Protein AF-A0A2D5ERQ7-F1 (afdb_monomer)

Secondary structure (DSSP, 8-state):
-PPPPPPHHHHHHHHHHHS--HHHHHHHH--TT----STHHHHHHHHHHHSS--HHHHHHHHHHHT--SHHHHHHHHHHHHHHHHH-TTS-EEEE-TT--EE---TTS--TT-PPPPPSEEEEEEEEETTEEEEEEEEEEEEEEEE-STTS--EEEEEEEEEEEEEEE-S---HHHHHHHHHHHHHHHHTT-EEEEEEHHHHHH-HHHHHHHHHHHHHHHHHHHHHHHHHHHHH-

Structure (mmCIF, N/CA/C/O backbone):
data_AF-A0A2D5ERQ7-F1
#
_entry.id   AF-A0A2D5ERQ7-F1
#
loop_
_atom_site.group_PDB
_atom_site.id
_atom_site.type_symbol
_atom_site.label_atom_id
_atom_site.label_alt_id
_atom_site.label_comp_id
_atom_site.label_asym_id
_atom_site.label_entity_id
_atom_site.label_seq_id
_atom_site.pdbx_PDB_ins_code
_atom_site.Cartn_x
_atom_site.Cartn_y
_atom_site.Cartn_z
_atom_site.occupancy
_atom_site.B_iso_or_equiv
_atom_site.auth_seq_id
_atom_site.auth_comp_id
_atom_site.auth_asym_id
_atom_site.auth_atom_id
_atom_site.pdbx_PDB_model_num
ATOM 1 N N . MET A 1 1 ? 27.829 7.210 34.442 1.00 39.78 1 MET A N 1
ATOM 2 C CA . MET A 1 1 ? 26.758 7.441 33.445 1.00 39.78 1 MET A CA 1
ATOM 3 C C . MET A 1 1 ? 26.592 6.175 32.616 1.00 39.78 1 MET A C 1
ATOM 5 O O . MET A 1 1 ? 27.511 5.828 31.887 1.00 39.78 1 MET A O 1
ATOM 9 N N . LYS A 1 2 ? 25.485 5.433 32.768 1.00 40.03 2 LYS A N 1
ATOM 10 C CA . LYS A 1 2 ? 25.181 4.304 31.871 1.00 40.03 2 LYS A CA 1
ATOM 11 C C . LYS A 1 2 ? 24.806 4.903 30.509 1.00 40.03 2 LYS A C 1
ATOM 13 O O . LYS A 1 2 ? 23.874 5.702 30.454 1.00 40.03 2 LYS A O 1
ATOM 18 N N . ARG A 1 3 ? 25.577 4.607 29.452 1.00 45.50 3 ARG A N 1
ATOM 19 C CA . ARG A 1 3 ? 25.256 5.035 28.078 1.00 45.50 3 ARG A CA 1
ATOM 20 C C . ARG A 1 3 ? 23.834 4.567 27.762 1.00 45.50 3 ARG A C 1
ATOM 22 O O . ARG A 1 3 ? 23.520 3.405 28.021 1.00 45.50 3 ARG A O 1
ATOM 29 N N . ARG A 1 4 ? 22.981 5.465 27.252 1.00 40.81 4 ARG A N 1
ATOM 30 C CA . ARG A 1 4 ? 21.672 5.060 26.722 1.00 40.81 4 ARG A CA 1
ATOM 31 C C . ARG A 1 4 ? 21.924 3.978 25.665 1.00 40.81 4 ARG A C 1
ATOM 33 O O . ARG A 1 4 ? 22.850 4.156 24.870 1.00 40.81 4 ARG A O 1
ATOM 40 N N . PRO A 1 5 ? 21.188 2.855 25.683 1.00 43.97 5 PRO A N 1
ATOM 41 C CA . PRO A 1 5 ? 21.297 1.875 24.619 1.00 43.97 5 PRO A CA 1
ATOM 42 C C . PRO A 1 5 ? 21.006 2.596 23.304 1.00 43.97 5 PRO A C 1
ATOM 44 O O . PRO A 1 5 ? 19.970 3.239 23.164 1.00 43.97 5 PRO A O 1
ATOM 47 N N . GLN A 1 6 ? 21.980 2.549 22.397 1.00 45.22 6 GLN A N 1
ATOM 48 C CA . GLN A 1 6 ? 21.870 3.116 21.060 1.00 45.22 6 GLN A CA 1
ATOM 49 C C . GLN A 1 6 ? 20.598 2.573 20.413 1.00 45.22 6 GLN A C 1
ATOM 51 O O . GLN A 1 6 ? 20.376 1.354 20.477 1.00 45.22 6 GLN A O 1
ATOM 56 N N . SER A 1 7 ? 19.757 3.471 19.890 1.00 42.12 7 SER A N 1
ATOM 57 C CA . SER A 1 7 ? 18.482 3.070 19.309 1.00 42.12 7 SER A CA 1
ATOM 58 C C . SER A 1 7 ? 18.747 2.137 18.131 1.00 42.12 7 SER A C 1
ATOM 60 O O . SER A 1 7 ? 19.822 2.154 17.527 1.00 42.12 7 SER A O 1
ATOM 62 N N . TRP A 1 8 ? 17.787 1.274 17.820 1.00 37.16 8 TRP A N 1
ATOM 63 C CA . TRP A 1 8 ? 17.918 0.367 16.684 1.00 37.16 8 TRP A CA 1
ATOM 64 C C . TRP A 1 8 ? 18.160 1.139 15.370 1.00 37.16 8 TRP A C 1
ATOM 66 O O . TRP A 1 8 ? 19.000 0.727 14.577 1.00 37.16 8 TRP A O 1
ATOM 76 N N . ILE A 1 9 ? 17.544 2.320 15.222 1.00 39.59 9 ILE A N 1
ATOM 77 C CA . ILE A 1 9 ? 17.755 3.251 14.102 1.00 39.59 9 ILE A CA 1
ATOM 78 C C . ILE A 1 9 ? 19.231 3.649 13.993 1.00 39.59 9 ILE A C 1
ATOM 80 O O . ILE A 1 9 ? 19.828 3.535 12.928 1.00 39.59 9 ILE A O 1
ATOM 84 N N . ASP A 1 10 ? 19.847 4.037 15.109 1.00 43.66 10 ASP A N 1
ATOM 85 C CA . ASP A 1 10 ? 21.251 4.456 15.134 1.00 43.66 10 ASP A CA 1
ATOM 86 C C . ASP A 1 10 ? 22.210 3.298 14.810 1.00 43.66 10 ASP A C 1
ATOM 88 O O . ASP A 1 10 ? 23.306 3.528 14.309 1.00 43.66 10 ASP A O 1
ATOM 92 N N . ARG A 1 11 ? 21.826 2.048 15.109 1.00 40.88 11 ARG A N 1
ATOM 93 C CA . ARG A 1 11 ? 22.617 0.853 14.758 1.00 40.88 11 ARG A CA 1
ATOM 94 C C . ARG A 1 11 ? 22.451 0.474 13.291 1.00 40.88 11 ARG A C 1
ATOM 96 O O . ARG A 1 11 ? 23.425 0.076 12.664 1.00 40.88 11 ARG A O 1
ATOM 103 N N . PHE A 1 12 ? 21.239 0.608 12.762 1.00 40.31 12 PHE A N 1
ATOM 104 C CA . PHE A 1 12 ? 20.911 0.358 11.362 1.00 40.31 12 PHE A CA 1
ATOM 105 C C . PHE A 1 12 ? 21.624 1.354 10.440 1.00 40.31 12 PHE A C 1
ATOM 107 O O . PHE A 1 12 ? 22.351 0.936 9.543 1.00 40.31 12 PHE A O 1
ATOM 114 N N . LEU A 1 13 ? 21.516 2.657 10.725 1.00 45.88 13 LEU A N 1
ATOM 115 C CA . LEU A 1 13 ? 22.223 3.704 9.979 1.00 45.88 13 LEU A CA 1
ATOM 116 C C . LEU A 1 13 ? 23.745 3.517 10.056 1.00 45.88 13 LEU A C 1
ATOM 118 O O . LEU A 1 13 ? 24.415 3.532 9.028 1.00 45.88 13 LEU A O 1
ATOM 122 N N . ALA A 1 14 ? 24.281 3.219 11.245 1.00 48.62 14 ALA A N 1
ATOM 123 C CA . ALA A 1 14 ? 25.708 2.941 11.406 1.00 48.62 14 ALA A CA 1
ATOM 124 C C . ALA A 1 14 ? 26.171 1.685 10.642 1.00 48.62 14 ALA A C 1
ATOM 126 O O . ALA A 1 14 ? 27.291 1.657 10.140 1.00 48.62 14 ALA A O 1
ATOM 127 N N . SER A 1 15 ? 25.332 0.650 10.527 1.00 41.22 15 SER A N 1
ATOM 128 C CA . SER A 1 15 ? 25.653 -0.564 9.764 1.00 41.22 15 SER A CA 1
ATOM 129 C C . SER A 1 15 ? 25.648 -0.317 8.252 1.00 41.22 15 SER A C 1
ATOM 131 O O . SER A 1 15 ? 26.507 -0.852 7.553 1.00 41.22 15 SER A O 1
ATOM 133 N N . LEU A 1 16 ? 24.720 0.508 7.754 1.00 44.72 16 LEU A N 1
ATOM 134 C CA . LEU A 1 16 ? 24.652 0.919 6.344 1.00 44.72 16 LEU A CA 1
ATOM 135 C C . LEU A 1 16 ? 25.798 1.846 5.926 1.00 44.72 16 LEU A C 1
ATOM 137 O O . LEU A 1 16 ? 26.156 1.905 4.749 1.00 44.72 16 LEU A O 1
ATOM 141 N N . GLU A 1 17 ? 26.355 2.602 6.869 1.00 50.91 17 GLU A N 1
ATOM 142 C CA . GLU A 1 17 ? 27.549 3.419 6.647 1.00 50.91 17 GLU A CA 1
ATOM 143 C C . GLU A 1 17 ? 28.838 2.594 6.755 1.00 50.91 17 GLU A C 1
ATOM 145 O O . GLU A 1 17 ? 29.780 2.827 6.002 1.00 50.91 17 GLU A O 1
ATOM 150 N N . ALA A 1 18 ? 28.890 1.616 7.666 1.00 44.12 18 ALA A N 1
ATOM 151 C CA . ALA A 1 18 ? 30.091 0.820 7.913 1.00 44.12 18 ALA A CA 1
ATOM 152 C C . ALA A 1 18 ? 30.362 -0.245 6.836 1.00 44.12 18 ALA A C 1
ATOM 154 O O . ALA A 1 18 ? 31.527 -0.542 6.559 1.00 44.12 18 ALA A O 1
ATOM 155 N N . HIS A 1 19 ? 29.314 -0.829 6.244 1.00 47.25 19 HIS A N 1
ATOM 156 C CA . HIS A 1 19 ? 29.428 -1.924 5.274 1.00 47.25 19 HIS A CA 1
ATOM 157 C C . HIS A 1 19 ? 28.433 -1.770 4.116 1.00 47.25 19 HIS A C 1
ATOM 159 O O . HIS A 1 19 ? 27.525 -2.592 3.977 1.00 47.25 19 HIS A O 1
ATOM 165 N N . PRO A 1 20 ? 28.566 -0.723 3.285 1.00 48.56 20 PRO A N 1
ATOM 166 C CA . PRO A 1 20 ? 27.699 -0.579 2.133 1.00 48.56 20 PRO A CA 1
ATOM 167 C C . PRO A 1 20 ? 28.029 -1.674 1.112 1.00 48.56 20 PRO A C 1
ATOM 169 O O . PRO A 1 20 ? 29.198 -1.949 0.824 1.00 48.56 20 PRO A O 1
ATOM 172 N N . THR A 1 21 ? 27.005 -2.350 0.599 1.00 43.94 21 THR A N 1
ATOM 173 C CA . THR A 1 21 ? 27.200 -3.342 -0.458 1.00 43.94 21 THR A CA 1
ATOM 174 C C . THR A 1 21 ? 27.564 -2.640 -1.768 1.00 43.94 21 THR A C 1
ATOM 176 O O . THR A 1 21 ? 27.224 -1.469 -1.950 1.00 43.94 21 THR A O 1
ATOM 179 N N . PRO A 1 22 ? 28.251 -3.315 -2.707 1.00 45.78 22 PRO A N 1
ATOM 180 C CA . PRO A 1 22 ? 28.569 -2.725 -4.008 1.00 45.78 22 PRO A CA 1
ATOM 181 C C . PRO A 1 22 ? 27.331 -2.180 -4.741 1.00 45.78 22 PRO A C 1
ATOM 183 O O . PRO A 1 22 ? 27.405 -1.106 -5.329 1.00 45.78 22 PRO A O 1
ATOM 186 N N . ALA A 1 23 ? 26.183 -2.858 -4.625 1.00 44.88 23 ALA A N 1
ATOM 187 C CA . ALA A 1 23 ? 24.906 -2.405 -5.176 1.00 44.88 23 ALA A CA 1
ATOM 188 C C . ALA A 1 23 ? 24.382 -1.126 -4.492 1.00 44.88 23 ALA A C 1
ATOM 190 O O . ALA A 1 23 ? 23.906 -0.216 -5.170 1.00 44.88 23 ALA A O 1
ATOM 191 N N . LEU A 1 24 ? 24.513 -1.016 -3.162 1.00 44.16 24 LEU A N 1
ATOM 192 C CA . LEU A 1 24 ? 24.140 0.182 -2.400 1.00 44.16 24 LEU A CA 1
ATOM 193 C C . LEU A 1 24 ? 25.058 1.378 -2.702 1.00 44.16 24 LEU A C 1
ATOM 195 O O . LEU A 1 24 ? 24.582 2.510 -2.771 1.00 44.16 24 LEU A O 1
ATOM 199 N N . GLU A 1 25 ? 26.360 1.145 -2.889 1.00 43.91 25 GLU A N 1
ATOM 200 C CA . GLU A 1 25 ? 27.292 2.187 -3.330 1.00 43.91 25 GLU A CA 1
ATOM 201 C C . GLU A 1 25 ? 26.942 2.662 -4.742 1.00 43.91 25 GLU A C 1
ATOM 203 O O . GLU A 1 25 ? 26.743 3.854 -4.943 1.00 43.91 25 GLU A O 1
ATOM 208 N N . GLU A 1 26 ? 26.777 1.765 -5.714 1.00 39.84 26 GLU A N 1
ATOM 209 C CA . GLU A 1 26 ? 26.411 2.151 -7.084 1.00 39.84 26 GLU A CA 1
ATOM 210 C C . GLU A 1 26 ? 25.063 2.894 -7.155 1.00 39.84 26 GLU A C 1
ATOM 212 O O . GLU A 1 26 ? 24.958 3.887 -7.877 1.00 39.84 26 GLU A O 1
ATOM 217 N N . TRP A 1 27 ? 24.069 2.498 -6.347 1.00 40.84 27 TRP A N 1
ATOM 218 C CA . TRP A 1 27 ? 22.793 3.213 -6.205 1.00 40.84 27 TRP A CA 1
ATOM 219 C C . TRP A 1 27 ? 22.968 4.646 -5.673 1.00 40.84 27 TRP A C 1
ATOM 221 O O . TRP A 1 27 ? 22.398 5.582 -6.230 1.00 40.84 27 TRP A O 1
ATOM 231 N N . ARG A 1 28 ? 23.819 4.857 -4.656 1.00 45.03 28 ARG A N 1
ATOM 232 C CA . ARG A 1 28 ? 24.134 6.200 -4.118 1.00 45.03 28 ARG A CA 1
ATOM 233 C C . ARG A 1 28 ? 24.780 7.129 -5.151 1.00 45.03 28 ARG A C 1
ATOM 235 O O . ARG A 1 28 ? 24.717 8.349 -4.990 1.00 45.03 28 ARG A O 1
ATOM 242 N N . TRP A 1 29 ? 25.422 6.572 -6.179 1.00 40.06 29 TRP A N 1
ATOM 243 C CA . TRP A 1 29 ? 26.169 7.322 -7.192 1.00 40.06 29 TRP A CA 1
ATOM 244 C C . TRP A 1 29 ? 25.428 7.505 -8.524 1.00 40.06 29 TRP A C 1
ATOM 246 O O . TRP A 1 29 ? 25.941 8.240 -9.374 1.00 40.06 29 TRP A O 1
ATOM 256 N N . ALA A 1 30 ? 24.237 6.920 -8.703 1.00 40.59 30 ALA A N 1
ATOM 257 C CA . ALA A 1 30 ? 23.396 7.164 -9.875 1.00 40.59 30 ALA A CA 1
ATOM 258 C C . ALA A 1 30 ? 23.009 8.656 -9.942 1.00 40.59 30 ALA A C 1
ATOM 260 O O . ALA A 1 30 ? 22.352 9.199 -9.051 1.00 40.59 30 ALA A O 1
ATOM 261 N N . ARG A 1 31 ? 23.481 9.369 -10.973 1.00 38.81 31 ARG A N 1
ATOM 262 C CA . ARG A 1 31 ? 23.237 10.812 -11.141 1.00 38.81 31 ARG A CA 1
ATOM 263 C C . ARG A 1 31 ? 21.983 11.058 -11.978 1.00 38.81 31 ARG A C 1
ATOM 265 O O . ARG A 1 31 ? 21.616 10.251 -12.824 1.00 38.81 31 ARG A O 1
ATOM 272 N N . ARG A 1 32 ? 21.367 12.236 -11.791 1.00 36.84 32 ARG A N 1
ATOM 273 C CA . ARG A 1 32 ? 20.250 12.733 -12.620 1.00 36.84 32 ARG A CA 1
ATOM 274 C C . ARG A 1 32 ? 20.524 12.518 -14.112 1.00 36.84 32 ARG A C 1
ATOM 276 O O . ARG A 1 32 ? 21.465 13.106 -14.642 1.00 36.84 32 ARG A O 1
ATOM 283 N N . GLY A 1 33 ? 19.635 11.777 -14.771 1.00 44.59 33 GLY A N 1
ATOM 284 C CA . GLY A 1 33 ? 19.627 11.593 -16.224 1.00 44.59 33 GLY A CA 1
ATOM 285 C C . GLY A 1 33 ? 20.351 10.346 -16.733 1.00 44.59 33 GLY A C 1
ATOM 286 O O . GLY A 1 33 ? 20.417 10.167 -17.945 1.00 44.59 33 GLY A O 1
ATOM 287 N N . GLU A 1 34 ? 20.873 9.494 -15.850 1.00 40.72 34 GLU A N 1
ATOM 288 C CA . GLU A 1 34 ? 21.334 8.155 -16.221 1.00 40.72 34 GLU A CA 1
ATOM 289 C C . GLU A 1 34 ? 20.286 7.134 -15.770 1.00 40.72 34 GLU A C 1
ATOM 291 O O . GLU A 1 34 ? 20.133 6.886 -14.575 1.00 40.72 34 GLU A O 1
ATOM 296 N N . ASP A 1 35 ? 19.546 6.563 -16.726 1.00 38.00 35 ASP A N 1
ATOM 297 C CA . ASP A 1 35 ? 18.719 5.385 -16.463 1.00 38.00 35 ASP A CA 1
ATOM 298 C C . ASP A 1 35 ? 19.647 4.253 -15.997 1.00 38.00 35 ASP A C 1
ATOM 300 O O . ASP A 1 35 ? 20.563 3.874 -16.742 1.00 38.00 35 ASP A O 1
ATOM 304 N N . PRO A 1 36 ? 19.471 3.702 -14.782 1.00 40.81 36 PRO A N 1
ATOM 305 C CA . PRO A 1 36 ? 20.262 2.562 -14.358 1.00 40.81 36 PRO A CA 1
ATOM 306 C C . PRO A 1 36 ? 19.950 1.393 -15.295 1.00 40.81 36 PRO A C 1
ATOM 308 O O . PRO A 1 36 ? 18.816 0.939 -15.413 1.00 40.81 36 PRO A O 1
ATOM 311 N N . VAL A 1 37 ? 20.983 0.918 -15.988 1.00 40.06 37 VAL A N 1
ATOM 312 C CA . VAL A 1 37 ? 20.888 -0.090 -17.058 1.00 40.06 37 VAL A CA 1
ATOM 313 C C . VAL A 1 37 ? 20.519 -1.490 -16.521 1.00 40.06 37 VAL A C 1
ATOM 315 O O . VAL A 1 37 ? 20.350 -2.415 -17.308 1.00 40.06 37 VAL A O 1
ATOM 318 N N . ASP A 1 38 ? 20.393 -1.687 -15.202 1.00 45.25 38 ASP A N 1
ATOM 319 C CA . ASP A 1 38 ? 20.500 -3.017 -14.587 1.00 45.25 38 ASP A CA 1
ATOM 320 C C . ASP A 1 38 ? 19.578 -3.209 -13.347 1.00 45.25 38 ASP A C 1
ATOM 322 O O . ASP A 1 38 ? 19.326 -2.235 -12.632 1.00 45.25 38 ASP A O 1
ATOM 326 N N . PRO A 1 39 ? 19.147 -4.449 -13.000 1.00 45.25 39 PRO A N 1
ATOM 327 C CA . PRO A 1 39 ? 18.359 -4.825 -11.807 1.00 45.25 39 PRO A CA 1
ATOM 328 C C . PRO A 1 39 ? 18.997 -4.512 -10.437 1.00 45.25 39 PRO A C 1
ATOM 330 O O . PRO A 1 39 ? 18.558 -5.014 -9.408 1.00 45.25 39 PRO A O 1
ATOM 333 N N . ARG A 1 40 ? 20.043 -3.691 -10.381 1.00 41.72 40 ARG A N 1
ATOM 334 C CA . ARG A 1 40 ? 20.887 -3.445 -9.200 1.00 41.72 40 ARG A CA 1
ATOM 335 C C . ARG A 1 40 ? 20.205 -2.632 -8.104 1.00 41.72 40 ARG A C 1
ATOM 337 O O . ARG A 1 40 ? 20.527 -2.791 -6.933 1.00 41.72 40 ARG A O 1
ATOM 344 N N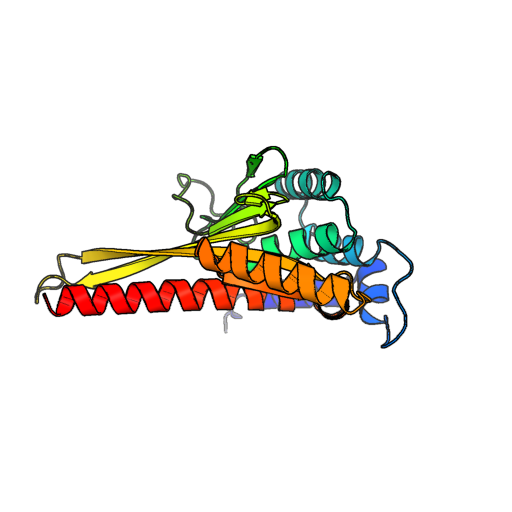 . ALA A 1 41 ? 19.226 -1.800 -8.451 1.00 42.69 41 ALA A N 1
ATOM 345 C CA . ALA A 1 41 ? 18.395 -1.122 -7.456 1.00 42.69 41 ALA A CA 1
ATOM 346 C C . ALA A 1 41 ? 17.458 -2.102 -6.719 1.00 42.69 41 ALA A C 1
ATOM 348 O O . ALA A 1 41 ? 17.132 -1.881 -5.553 1.00 42.69 41 ALA A O 1
ATOM 349 N N . VAL A 1 42 ? 17.101 -3.227 -7.355 1.00 39.66 42 VAL A N 1
ATOM 350 C CA . VAL A 1 42 ? 16.425 -4.355 -6.697 1.00 39.66 42 VAL A CA 1
ATOM 351 C C . VAL A 1 42 ? 17.379 -5.021 -5.703 1.00 39.66 42 VAL A C 1
ATOM 353 O O . VAL A 1 42 ? 16.970 -5.283 -4.580 1.00 39.66 42 VAL A O 1
ATOM 356 N N . GLU A 1 43 ? 18.654 -5.222 -6.060 1.00 43.34 43 GLU A N 1
ATOM 357 C CA . GLU A 1 43 ? 19.683 -5.771 -5.156 1.00 43.34 43 GLU A CA 1
ATOM 358 C C . GLU A 1 43 ? 20.030 -4.832 -3.984 1.00 43.34 43 GLU A C 1
ATOM 360 O O . GLU A 1 43 ? 20.231 -5.290 -2.866 1.00 43.34 43 GLU A O 1
ATOM 365 N N . ALA A 1 44 ? 20.029 -3.512 -4.181 1.00 44.81 44 ALA A N 1
ATOM 366 C CA . ALA A 1 44 ? 20.250 -2.549 -3.099 1.00 44.81 44 ALA A CA 1
ATOM 367 C C . ALA A 1 44 ? 19.051 -2.469 -2.128 1.00 44.81 44 ALA A C 1
ATOM 369 O O . ALA A 1 44 ? 19.235 -2.437 -0.909 1.00 44.81 44 ALA A O 1
ATOM 370 N N . ALA A 1 45 ? 17.817 -2.482 -2.651 1.00 43.59 45 ALA A N 1
ATOM 371 C CA . ALA A 1 45 ? 16.599 -2.600 -1.841 1.00 43.59 45 ALA A CA 1
ATOM 372 C C . ALA A 1 45 ? 16.529 -3.956 -1.114 1.00 43.59 45 ALA A C 1
ATOM 374 O O . ALA A 1 45 ? 16.063 -4.038 0.025 1.00 43.59 45 ALA A O 1
ATOM 375 N N . TRP A 1 46 ? 17.045 -5.005 -1.757 1.00 44.97 46 TRP A N 1
ATOM 376 C CA . TRP A 1 46 ? 17.221 -6.338 -1.199 1.00 44.97 46 TRP A CA 1
ATOM 377 C C . TRP A 1 46 ? 18.221 -6.339 -0.042 1.00 44.97 46 TRP A C 1
ATOM 379 O O . TRP A 1 46 ? 17.853 -6.745 1.052 1.00 44.97 46 TRP A O 1
ATOM 389 N N . ASP A 1 47 ? 19.421 -5.784 -0.210 1.00 48.12 47 ASP A N 1
ATOM 390 C CA . ASP A 1 47 ? 20.436 -5.691 0.849 1.00 48.12 47 ASP A CA 1
ATOM 391 C C . ASP A 1 47 ? 19.952 -4.884 2.067 1.00 48.12 47 ASP A C 1
ATOM 393 O O . ASP A 1 47 ? 20.247 -5.236 3.215 1.00 48.12 47 ASP A O 1
ATOM 397 N N . LEU A 1 48 ? 19.141 -3.845 1.834 1.00 46.28 48 LEU A N 1
ATOM 398 C CA . LEU A 1 48 ? 18.443 -3.090 2.880 1.00 46.28 48 LEU A CA 1
ATOM 399 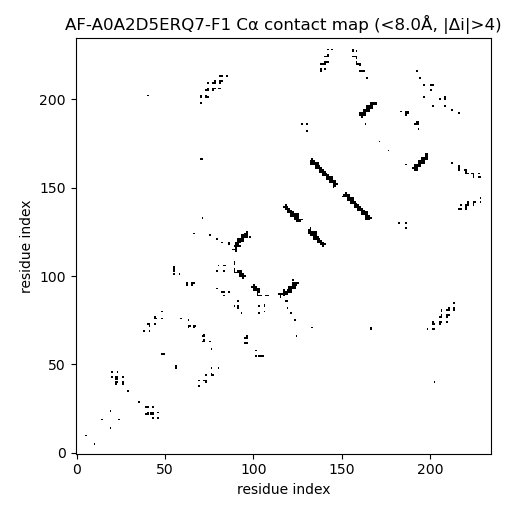C C . LEU A 1 48 ? 17.424 -3.947 3.656 1.00 46.28 48 LEU A C 1
ATOM 401 O O . LEU A 1 48 ? 17.222 -3.716 4.850 1.00 46.28 48 LEU A O 1
ATOM 405 N N . ALA A 1 49 ? 16.799 -4.927 2.999 1.00 44.81 49 ALA A N 1
ATOM 406 C CA . ALA A 1 49 ? 15.813 -5.839 3.578 1.00 44.8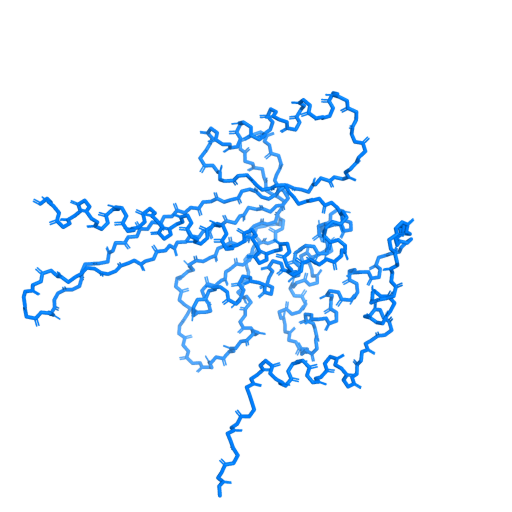1 49 ALA A CA 1
ATOM 407 C C . ALA A 1 49 ? 16.431 -7.119 4.184 1.00 44.81 49 ALA A C 1
ATOM 409 O O . ALA A 1 49 ? 15.867 -7.680 5.124 1.00 44.81 49 ALA A O 1
ATOM 410 N N . THR A 1 50 ? 17.573 -7.601 3.676 1.00 47.03 50 THR A N 1
ATOM 411 C CA . THR A 1 50 ? 18.079 -8.965 3.936 1.00 47.03 50 THR A CA 1
ATOM 412 C C . THR A 1 50 ? 19.337 -9.071 4.790 1.00 47.03 50 THR A C 1
ATOM 414 O O . THR A 1 50 ? 19.869 -10.170 4.947 1.00 47.03 50 THR A O 1
ATOM 417 N N . LEU A 1 51 ? 19.801 -7.988 5.421 1.00 47.47 51 LEU A N 1
ATOM 418 C CA . LEU A 1 51 ? 20.950 -8.026 6.345 1.00 47.47 51 LEU A CA 1
ATOM 419 C C . LEU A 1 51 ? 20.783 -9.012 7.527 1.00 47.47 51 LEU A C 1
ATOM 421 O O . LEU A 1 51 ? 21.763 -9.337 8.203 1.00 47.47 51 LEU A O 1
ATOM 425 N N . HIS A 1 52 ? 19.582 -9.560 7.749 1.00 42.62 52 HIS A N 1
ATOM 426 C CA . HIS A 1 52 ? 19.347 -10.688 8.647 1.00 42.62 52 HIS A CA 1
ATOM 427 C C . HIS A 1 52 ? 18.650 -11.854 7.930 1.00 42.62 52 HIS A C 1
ATOM 429 O O . HIS A 1 52 ? 17.478 -11.790 7.567 1.00 42.62 52 HIS A O 1
ATOM 435 N N . ALA A 1 53 ? 19.402 -12.944 7.748 1.00 43.09 53 ALA A N 1
ATOM 436 C CA . ALA A 1 53 ? 18.946 -14.211 7.193 1.00 43.09 53 ALA A CA 1
ATOM 437 C C . ALA A 1 53 ? 17.808 -14.810 8.041 1.00 43.09 53 ALA A C 1
ATOM 439 O O . ALA A 1 53 ? 18.048 -15.470 9.052 1.00 43.09 53 ALA A O 1
ATOM 440 N N . SER A 1 54 ? 16.562 -14.587 7.624 1.00 53.34 54 SER A N 1
ATOM 441 C CA . SER A 1 54 ? 15.370 -15.195 8.216 1.00 53.34 54 SER A CA 1
ATOM 442 C C . SER A 1 54 ? 14.497 -15.819 7.122 1.00 53.34 54 SER A C 1
ATOM 444 O O . SER A 1 54 ? 14.590 -15.473 5.944 1.00 53.34 54 SER A O 1
ATOM 446 N N . ALA A 1 55 ? 13.623 -16.757 7.500 1.00 56.78 55 ALA A N 1
ATOM 447 C CA . ALA A 1 55 ? 12.664 -17.391 6.591 1.00 56.78 55 ALA A CA 1
ATOM 448 C C . ALA A 1 55 ? 11.735 -16.383 5.881 1.00 56.78 55 ALA A C 1
ATOM 450 O O . ALA A 1 55 ? 11.067 -16.737 4.913 1.00 56.78 55 ALA A O 1
ATOM 451 N N . GLU A 1 56 ? 11.677 -15.141 6.357 1.00 64.62 56 GLU A N 1
ATOM 452 C CA . GLU A 1 56 ? 10.873 -14.054 5.801 1.00 64.62 56 GLU A CA 1
ATOM 453 C C . GLU A 1 56 ? 11.564 -13.385 4.617 1.00 64.62 56 GLU A C 1
ATOM 455 O O . GLU A 1 56 ? 10.881 -13.042 3.656 1.00 64.62 56 GLU A O 1
ATOM 460 N N . ALA A 1 57 ? 12.901 -13.326 4.617 1.00 66.06 57 ALA A N 1
ATOM 461 C CA . ALA A 1 57 ? 13.671 -12.939 3.439 1.00 66.06 57 ALA A CA 1
ATOM 462 C C . ALA A 1 57 ? 13.378 -13.902 2.281 1.00 66.06 57 ALA A C 1
ATOM 464 O O . ALA A 1 57 ? 13.064 -13.459 1.188 1.00 66.06 57 ALA A O 1
ATOM 465 N N . ASN A 1 58 ? 13.333 -15.217 2.523 1.00 70.88 58 ASN A N 1
ATOM 466 C CA . ASN A 1 58 ? 12.963 -16.175 1.471 1.00 70.88 58 ASN A CA 1
ATOM 467 C C . ASN A 1 58 ? 11.535 -15.957 0.952 1.00 70.88 58 ASN A C 1
ATOM 469 O O . ASN A 1 58 ? 11.296 -16.082 -0.244 1.00 70.88 58 ASN A O 1
ATOM 473 N N . LYS A 1 59 ? 10.576 -15.619 1.824 1.00 80.06 59 LYS A N 1
ATOM 474 C CA . LYS A 1 59 ? 9.198 -15.324 1.394 1.00 80.06 59 LYS A CA 1
ATOM 475 C C . LYS A 1 59 ? 9.128 -14.052 0.557 1.00 80.06 59 LYS A C 1
ATOM 477 O O . LYS A 1 59 ? 8.496 -14.073 -0.491 1.00 80.06 59 LYS A O 1
ATOM 482 N N . LEU A 1 60 ? 9.821 -12.993 0.980 1.00 80.56 60 LEU A N 1
ATOM 483 C CA . LEU A 1 60 ? 9.949 -11.765 0.200 1.00 80.56 60 LEU A CA 1
ATOM 484 C C . LEU A 1 60 ? 10.616 -12.044 -1.153 1.00 80.56 60 LEU A C 1
ATOM 486 O O . LEU A 1 60 ? 10.114 -11.586 -2.172 1.00 80.56 60 LEU A O 1
ATOM 490 N N . HIS A 1 61 ? 11.675 -12.861 -1.177 1.00 77.50 61 HIS A N 1
ATOM 491 C CA . HIS A 1 61 ? 12.334 -13.287 -2.413 1.00 77.50 61 HIS A CA 1
ATOM 492 C C . HIS A 1 61 ? 11.343 -13.952 -3.365 1.00 77.50 61 HIS A C 1
ATOM 494 O O . HIS A 1 61 ? 11.244 -13.581 -4.528 1.00 77.50 61 HIS A O 1
ATOM 500 N N . HIS A 1 62 ? 10.598 -14.940 -2.862 1.00 83.69 62 HIS A N 1
ATOM 501 C CA . HIS A 1 62 ? 9.634 -15.686 -3.659 1.00 83.69 62 HIS A CA 1
ATOM 502 C C . HIS A 1 62 ? 8.529 -14.783 -4.206 1.00 83.69 62 HIS A C 1
ATOM 504 O O . HIS A 1 62 ? 8.221 -14.882 -5.390 1.00 83.69 62 HIS A O 1
ATOM 510 N N . ALA A 1 63 ? 7.998 -13.870 -3.390 1.00 85.69 63 ALA A N 1
ATOM 511 C CA . ALA A 1 63 ? 7.016 -12.895 -3.847 1.00 85.69 63 ALA A CA 1
ATOM 512 C C . ALA A 1 63 ? 7.595 -11.965 -4.928 1.00 85.69 63 ALA A C 1
ATOM 514 O O . ALA A 1 63 ? 6.953 -11.724 -5.942 1.00 85.69 63 ALA A O 1
ATOM 515 N N . MET A 1 64 ? 8.839 -11.499 -4.774 1.00 85.81 64 MET A N 1
ATOM 516 C CA . MET A 1 64 ? 9.511 -10.675 -5.787 1.00 85.81 64 MET A CA 1
ATOM 517 C C . MET A 1 64 ? 9.754 -11.416 -7.103 1.00 85.81 64 MET A C 1
ATOM 519 O O . MET A 1 64 ? 9.678 -10.809 -8.167 1.00 85.81 64 MET A O 1
ATOM 523 N N . LEU A 1 65 ? 10.049 -12.718 -7.059 1.00 84.50 65 LEU A N 1
ATOM 524 C CA . LEU A 1 65 ? 10.227 -13.527 -8.269 1.00 84.50 65 LEU A CA 1
ATOM 525 C C . LEU A 1 65 ? 8.944 -13.632 -9.104 1.00 84.50 65 LEU A C 1
ATOM 527 O O . LEU A 1 65 ? 9.039 -13.859 -10.307 1.00 84.50 65 LEU A O 1
ATOM 531 N N . GLN A 1 66 ? 7.777 -13.461 -8.480 1.00 89.38 66 GLN A N 1
ATOM 532 C CA . GLN A 1 66 ? 6.478 -13.437 -9.154 1.00 89.38 66 GLN A CA 1
ATOM 533 C C . GLN A 1 66 ? 6.125 -12.056 -9.730 1.00 89.38 66 GLN A C 1
ATOM 535 O O . GLN A 1 66 ? 5.159 -11.956 -10.475 1.00 89.38 66 GLN A O 1
ATOM 540 N N . MET A 1 67 ? 6.885 -11.004 -9.406 1.00 88.38 67 MET A N 1
ATOM 541 C CA . MET A 1 67 ? 6.687 -9.674 -9.985 1.00 88.38 67 MET A CA 1
ATOM 542 C C . MET A 1 67 ? 7.210 -9.629 -11.426 1.00 88.38 67 MET A C 1
ATOM 544 O O . MET A 1 67 ? 8.269 -10.191 -11.743 1.00 88.38 67 MET A O 1
ATOM 548 N N . GLU A 1 68 ? 6.507 -8.908 -12.289 1.00 87.56 68 GLU A N 1
ATOM 549 C CA . GLU A 1 68 ? 6.822 -8.817 -13.713 1.00 87.56 68 GLU A CA 1
ATOM 550 C C . GLU A 1 68 ? 7.888 -7.751 -13.977 1.00 87.56 68 GLU A C 1
ATOM 552 O O . GLU A 1 68 ? 8.879 -8.013 -14.669 1.00 87.56 68 GLU A O 1
ATOM 557 N N . THR A 1 69 ? 7.747 -6.580 -13.352 1.00 85.75 69 THR A N 1
ATOM 558 C CA . THR A 1 69 ? 8.575 -5.405 -13.650 1.00 85.75 69 THR A CA 1
ATOM 559 C C . THR A 1 69 ? 9.679 -5.163 -12.607 1.00 85.75 69 THR A C 1
ATOM 561 O O . THR A 1 69 ? 9.550 -5.552 -11.438 1.00 85.75 69 THR A O 1
ATOM 564 N N . PRO A 1 70 ? 10.811 -4.538 -12.991 1.00 81.06 70 PRO A N 1
ATOM 565 C CA . PRO A 1 70 ? 11.826 -4.077 -12.040 1.00 81.06 70 PRO A CA 1
ATOM 566 C C . PRO A 1 70 ? 11.262 -3.124 -10.980 1.00 81.06 70 PRO A C 1
ATOM 568 O O . PRO A 1 70 ? 11.636 -3.211 -9.813 1.00 81.06 70 PRO A O 1
ATOM 571 N N . GLU A 1 71 ? 10.332 -2.257 -11.366 1.00 84.44 71 GLU A N 1
ATOM 572 C CA . GLU A 1 71 ? 9.673 -1.290 -10.496 1.00 84.44 71 GLU A CA 1
ATOM 573 C C . GLU A 1 71 ? 8.877 -2.005 -9.394 1.00 84.44 71 GLU A C 1
ATOM 575 O O . GLU A 1 71 ? 9.048 -1.708 -8.210 1.00 84.44 71 GLU A O 1
ATOM 580 N N . GLN A 1 72 ? 8.095 -3.032 -9.741 1.00 88.44 72 GLN A N 1
ATOM 581 C CA . GLN A 1 72 ? 7.395 -3.866 -8.757 1.00 88.44 72 GLN A CA 1
ATOM 582 C C . GLN A 1 72 ? 8.382 -4.543 -7.793 1.00 88.44 72 GLN A C 1
ATOM 584 O O . GLN A 1 72 ? 8.179 -4.545 -6.575 1.00 88.44 72 GLN A O 1
ATOM 589 N N . LYS A 1 73 ? 9.494 -5.073 -8.320 1.00 84.00 73 LYS A N 1
ATOM 590 C CA . LYS A 1 73 ? 10.552 -5.718 -7.519 1.00 84.00 73 LYS A CA 1
ATOM 591 C C . LYS A 1 73 ? 11.266 -4.746 -6.583 1.00 84.00 73 LYS A C 1
ATOM 593 O O . LYS A 1 73 ? 11.768 -5.176 -5.549 1.00 84.00 73 LYS A O 1
ATOM 598 N N . THR A 1 74 ? 11.296 -3.461 -6.909 1.00 80.25 74 THR A N 1
ATOM 599 C CA . THR A 1 74 ? 11.887 -2.419 -6.062 1.00 80.25 74 THR A CA 1
ATOM 600 C C . THR A 1 74 ? 10.903 -1.875 -5.037 1.00 80.25 74 THR A C 1
ATOM 602 O O . THR A 1 74 ? 11.269 -1.688 -3.874 1.00 80.25 74 THR A O 1
ATOM 605 N N . LEU A 1 75 ? 9.647 -1.659 -5.428 1.00 88.44 75 LEU A N 1
ATOM 606 C CA . LEU A 1 75 ? 8.639 -1.099 -4.538 1.00 88.44 75 LEU A CA 1
ATOM 607 C C . LEU A 1 75 ? 8.173 -2.106 -3.479 1.00 88.44 75 LEU A C 1
ATOM 609 O O . LEU A 1 75 ? 7.964 -1.714 -2.332 1.00 88.44 75 LEU A O 1
ATOM 613 N N . LEU A 1 76 ? 8.059 -3.399 -3.809 1.00 91.00 76 LEU A N 1
ATOM 614 C CA . LEU A 1 76 ? 7.589 -4.416 -2.861 1.00 91.00 76 LEU A CA 1
ATOM 615 C C . LEU A 1 76 ? 8.432 -4.458 -1.565 1.00 91.00 76 LEU A C 1
ATOM 617 O O . LEU A 1 76 ? 7.854 -4.290 -0.487 1.00 91.00 76 LEU A O 1
ATOM 621 N N . PRO A 1 77 ? 9.772 -4.608 -1.598 1.00 82.50 77 PRO A N 1
ATOM 622 C CA . PRO A 1 77 ? 10.600 -4.531 -0.392 1.00 82.50 77 PRO A CA 1
ATOM 623 C C . PRO A 1 77 ? 10.421 -3.225 0.385 1.00 82.50 77 PRO A C 1
ATOM 625 O O . PRO A 1 77 ? 10.350 -3.243 1.615 1.00 82.50 77 PRO A O 1
ATOM 628 N N . ALA A 1 78 ? 10.307 -2.096 -0.316 1.00 83.06 78 ALA A N 1
ATOM 629 C CA . ALA A 1 78 ? 10.135 -0.793 0.311 1.00 83.06 78 ALA A CA 1
ATOM 630 C C . ALA A 1 78 ? 8.787 -0.668 1.037 1.00 83.06 78 ALA A C 1
ATOM 632 O O . ALA A 1 78 ? 8.757 -0.216 2.183 1.00 83.06 78 ALA A O 1
ATOM 633 N N . LEU A 1 79 ? 7.692 -1.138 0.429 1.00 89.62 79 LEU A N 1
ATOM 634 C CA . LEU A 1 79 ? 6.374 -1.231 1.063 1.00 89.62 79 LEU A CA 1
ATOM 635 C C . LEU A 1 79 ? 6.392 -2.172 2.262 1.00 89.62 79 LEU A C 1
ATOM 637 O O . LEU A 1 79 ? 5.768 -1.871 3.278 1.00 89.62 79 LEU A O 1
ATOM 641 N N . VAL A 1 80 ? 7.132 -3.279 2.186 1.00 84.19 80 VAL A N 1
ATOM 642 C CA . VAL A 1 80 ? 7.258 -4.204 3.315 1.00 84.19 80 VAL A CA 1
ATOM 643 C C . VAL A 1 80 ? 7.982 -3.544 4.493 1.00 84.19 80 VAL A C 1
ATOM 645 O O . VAL A 1 80 ? 7.495 -3.593 5.623 1.00 84.19 80 VAL A O 1
ATOM 648 N N . ILE A 1 81 ? 9.106 -2.868 4.236 1.00 77.56 81 ILE A N 1
ATOM 649 C CA . ILE A 1 81 ? 9.874 -2.141 5.258 1.00 77.56 81 ILE A CA 1
ATOM 650 C C . ILE A 1 81 ? 9.050 -0.991 5.847 1.00 77.56 81 ILE A C 1
ATOM 652 O O . ILE A 1 81 ? 8.971 -0.835 7.067 1.00 77.56 81 ILE A O 1
ATOM 656 N N . ALA A 1 82 ? 8.441 -0.163 5.000 1.00 80.88 82 ALA A N 1
ATOM 657 C CA . ALA A 1 82 ? 7.661 0.984 5.441 1.00 80.88 82 ALA A CA 1
ATOM 658 C C . ALA A 1 82 ? 6.383 0.546 6.179 1.00 80.88 82 ALA A C 1
ATOM 660 O O . ALA A 1 82 ? 6.061 1.107 7.226 1.00 80.88 82 ALA A O 1
ATOM 661 N N . GLY A 1 83 ? 5.709 -0.505 5.709 1.00 81.50 83 GLY A N 1
ATOM 662 C CA . GLY A 1 83 ? 4.532 -1.089 6.353 1.00 81.50 83 GLY A CA 1
ATOM 663 C C . GLY A 1 83 ? 4.843 -1.648 7.736 1.00 81.50 83 GLY A C 1
ATOM 664 O O . GLY A 1 83 ? 4.122 -1.367 8.694 1.00 81.50 83 GLY A O 1
ATOM 665 N N . ALA A 1 84 ? 5.975 -2.340 7.881 1.00 75.25 84 ALA A N 1
ATOM 666 C CA . ALA A 1 84 ? 6.445 -2.825 9.176 1.00 75.25 84 ALA A CA 1
ATOM 667 C C . ALA A 1 84 ? 6.739 -1.692 10.180 1.00 75.25 84 ALA A C 1
ATOM 669 O O . ALA A 1 84 ? 6.626 -1.908 11.383 1.00 75.25 84 ALA A O 1
ATOM 670 N N . ARG A 1 85 ? 7.086 -0.483 9.711 1.00 73.31 85 ARG A N 1
ATOM 671 C CA . ARG A 1 85 ? 7.279 0.705 10.570 1.00 73.31 85 ARG A CA 1
ATOM 672 C C . ARG A 1 85 ? 5.967 1.381 10.974 1.00 73.31 85 ARG A C 1
ATOM 674 O O . ARG A 1 85 ? 5.946 2.063 11.993 1.00 73.31 85 ARG A O 1
ATOM 681 N N . GLN A 1 86 ? 4.916 1.236 10.169 1.00 71.56 86 GLN A N 1
ATOM 682 C CA . GLN A 1 86 ? 3.611 1.872 10.388 1.00 71.56 86 GLN A CA 1
ATOM 683 C C . GLN A 1 86 ? 2.641 0.992 11.194 1.00 71.56 86 GLN A C 1
ATOM 685 O O . GLN A 1 86 ? 1.734 1.509 11.844 1.00 71.56 86 GLN A O 1
ATOM 690 N N . SER A 1 87 ? 2.803 -0.335 11.160 1.00 65.50 87 SER A N 1
ATOM 691 C CA . SER A 1 87 ? 2.020 -1.255 11.995 1.00 65.50 87 SER A CA 1
ATOM 692 C C . SER A 1 87 ? 2.565 -1.253 13.424 1.00 65.50 87 SER A C 1
ATOM 694 O O . SER A 1 87 ? 3.728 -1.576 13.661 1.00 65.50 87 SER A O 1
ATOM 696 N N . GLU A 1 88 ? 1.724 -0.890 14.393 1.00 54.38 88 GLU A N 1
ATOM 697 C CA . GLU A 1 88 ? 2.170 -0.644 15.768 1.00 54.38 88 GLU A CA 1
ATOM 698 C C . GLU A 1 88 ? 2.540 -1.937 16.518 1.00 54.38 88 GLU A C 1
ATOM 700 O O . GLU A 1 88 ? 3.296 -1.884 17.489 1.00 54.38 88 GLU A O 1
ATOM 705 N N . VAL A 1 89 ? 2.058 -3.113 16.079 1.00 49.59 89 VAL A N 1
ATOM 706 C CA . VAL A 1 89 ? 2.327 -4.396 16.756 1.00 49.59 89 VAL A CA 1
ATOM 707 C C . VAL A 1 89 ? 2.247 -5.604 15.803 1.00 49.59 89 VAL A C 1
ATOM 709 O O . VAL A 1 89 ? 1.345 -6.423 15.925 1.00 49.59 89 VAL A O 1
ATOM 712 N N . GLY A 1 90 ? 3.179 -5.767 14.855 1.00 51.53 90 GLY A N 1
ATOM 713 C CA . GLY A 1 90 ? 3.372 -7.043 14.122 1.00 51.53 90 GLY A CA 1
ATOM 714 C C . GLY A 1 90 ? 2.125 -7.620 13.423 1.00 51.53 90 GLY A C 1
ATOM 715 O O . GLY A 1 90 ? 2.062 -8.817 13.136 1.00 51.53 90 GLY A O 1
ATOM 716 N N . ALA A 1 91 ? 1.136 -6.764 13.178 1.00 72.38 91 ALA A N 1
ATOM 717 C CA . ALA A 1 91 ? -0.168 -7.053 12.602 1.00 72.38 91 ALA A CA 1
ATOM 718 C C . ALA A 1 91 ? -0.170 -6.719 11.099 1.00 72.38 91 ALA A C 1
ATOM 720 O O . ALA A 1 91 ? -1.205 -6.621 10.449 1.00 72.38 91 ALA A O 1
ATOM 721 N N . PHE A 1 92 ? 1.016 -6.567 10.520 1.00 82.50 92 PHE A N 1
ATOM 722 C CA . PHE A 1 92 ? 1.175 -6.403 9.095 1.00 82.50 92 PHE A CA 1
ATOM 723 C C . PHE A 1 92 ? 1.209 -7.769 8.410 1.00 82.50 92 PHE A C 1
ATOM 725 O O . PHE A 1 92 ? 1.982 -8.657 8.784 1.00 82.50 92 PHE A O 1
ATOM 732 N N . ARG A 1 93 ? 0.364 -7.940 7.397 1.00 88.31 93 ARG A N 1
ATOM 733 C CA . ARG A 1 93 ? 0.321 -9.131 6.555 1.00 88.31 93 ARG A CA 1
ATOM 734 C C . ARG A 1 93 ? 0.576 -8.751 5.104 1.00 88.31 93 ARG A C 1
ATOM 736 O O . ARG A 1 93 ? 0.047 -7.761 4.615 1.00 88.31 93 ARG A O 1
ATOM 743 N N . VAL A 1 94 ? 1.349 -9.569 4.408 1.00 91.12 94 VAL A N 1
ATOM 744 C CA . VAL A 1 94 ? 1.609 -9.427 2.977 1.00 91.12 94 VAL A CA 1
ATOM 745 C C . VAL A 1 94 ? 1.091 -10.670 2.271 1.00 91.12 94 VAL A C 1
ATOM 747 O O . VAL A 1 94 ? 1.282 -11.775 2.773 1.00 91.12 94 VAL A O 1
ATOM 750 N N . PHE A 1 95 ? 0.427 -10.491 1.139 1.00 94.19 95 PHE A N 1
ATOM 751 C CA . PHE A 1 95 ? -0.022 -11.547 0.245 1.00 94.19 95 PHE A CA 1
ATOM 752 C C . PHE A 1 95 ? 0.725 -11.422 -1.074 1.00 94.19 95 PHE A C 1
ATOM 754 O O . PHE A 1 95 ? 0.796 -10.331 -1.645 1.00 94.19 95 PHE A O 1
ATOM 761 N N . ASP A 1 96 ? 1.282 -12.536 -1.534 1.00 92.19 96 ASP A N 1
ATOM 762 C CA . ASP A 1 96 ? 1.894 -12.615 -2.855 1.00 92.19 96 ASP A CA 1
ATOM 763 C C . ASP A 1 96 ? 0.819 -12.723 -3.948 1.00 92.19 96 ASP A C 1
ATOM 765 O O . ASP A 1 96 ? -0.383 -12.699 -3.663 1.00 92.19 96 ASP A O 1
ATOM 769 N N . VAL A 1 97 ? 1.262 -12.840 -5.200 1.00 90.75 97 VAL A N 1
ATOM 770 C CA . VAL A 1 97 ? 0.391 -12.914 -6.387 1.00 90.75 97 VAL A CA 1
ATOM 771 C C . VAL A 1 97 ? -0.516 -14.150 -6.348 1.00 90.75 97 VAL A C 1
ATOM 773 O O . VAL A 1 97 ? -1.632 -14.138 -6.857 1.00 90.75 97 VAL A O 1
ATOM 776 N N . GLU A 1 98 ? -0.075 -15.226 -5.690 1.00 89.50 98 GLU A N 1
ATOM 777 C CA . GLU A 1 98 ? -0.857 -16.455 -5.512 1.00 89.50 98 GLU A CA 1
ATOM 778 C C . GLU A 1 98 ? -1.851 -16.357 -4.337 1.00 89.50 98 GLU A C 1
ATOM 780 O O . GLU A 1 98 ? -2.575 -17.312 -4.040 1.00 89.50 98 GLU A O 1
ATOM 785 N N . GLY A 1 99 ? -1.897 -15.216 -3.642 1.00 88.88 99 GLY A N 1
ATOM 786 C CA . GLY A 1 99 ? -2.738 -14.999 -2.469 1.00 88.88 99 GLY A CA 1
ATOM 787 C C . GLY A 1 99 ? -2.210 -15.687 -1.209 1.00 88.88 99 GLY A C 1
ATOM 788 O O . GLY A 1 99 ? -2.945 -15.848 -0.228 1.00 88.88 99 GLY A O 1
ATOM 789 N N . LYS A 1 100 ? -0.941 -16.104 -1.188 1.00 89.06 100 LYS A N 1
ATOM 790 C CA . LYS A 1 100 ? -0.328 -16.734 -0.022 1.00 89.06 100 LYS A CA 1
ATOM 791 C C . LYS A 1 100 ? 0.183 -15.667 0.939 1.00 89.06 100 LYS A C 1
ATOM 793 O O . LYS A 1 100 ? 1.105 -14.907 0.660 1.00 89.06 100 LYS A O 1
ATOM 798 N N . GLY A 1 101 ? -0.428 -15.641 2.121 1.00 88.56 101 GLY A N 1
ATOM 799 C CA . GLY A 1 101 ? -0.112 -14.675 3.165 1.00 88.56 101 GLY A CA 1
ATOM 800 C C . GLY A 1 101 ? 1.142 -15.018 3.975 1.00 88.56 101 GLY A C 1
ATOM 801 O O . GLY A 1 101 ? 1.352 -16.165 4.384 1.00 88.56 101 GLY A O 1
ATOM 802 N N . TRP A 1 102 ? 1.933 -14.005 4.318 1.00 85.62 102 TRP A N 1
ATOM 803 C CA . TRP A 1 102 ? 2.916 -14.060 5.395 1.00 85.62 102 TRP A CA 1
ATOM 804 C C . TRP A 1 102 ? 2.884 -12.800 6.248 1.00 85.62 102 TRP A C 1
ATOM 806 O O . TRP A 1 102 ? 2.358 -11.765 5.861 1.00 85.62 102 TRP A O 1
ATOM 816 N N . PHE A 1 103 ? 3.445 -12.909 7.444 1.00 79.12 103 PHE A N 1
ATOM 817 C CA . PHE A 1 103 ? 3.614 -11.786 8.352 1.00 79.12 103 PHE A CA 1
ATOM 818 C C . PHE A 1 103 ? 5.099 -11.462 8.366 1.00 79.12 103 PHE A C 1
ATOM 820 O O . PHE A 1 103 ? 5.867 -12.348 8.748 1.00 79.12 103 PHE A O 1
ATOM 827 N N . PRO A 1 104 ? 5.520 -10.271 7.925 1.00 74.12 104 PRO A N 1
ATOM 828 C CA . PRO A 1 104 ? 6.869 -9.789 8.180 1.00 74.12 104 PRO A CA 1
ATOM 829 C C . PRO A 1 104 ? 7.013 -9.585 9.699 1.00 74.12 104 PRO A C 1
ATOM 831 O O . PRO A 1 104 ? 6.525 -8.594 10.240 1.00 74.12 104 PRO A O 1
ATOM 834 N N . ARG A 1 105 ? 7.571 -10.561 10.429 1.00 56.97 105 ARG A N 1
ATOM 835 C CA . ARG A 1 105 ? 7.742 -10.485 11.890 1.00 56.97 105 ARG A CA 1
ATOM 836 C C . ARG A 1 105 ? 9.034 -9.763 12.284 1.00 56.97 105 ARG A C 1
ATOM 838 O O . ARG A 1 105 ? 9.106 -9.257 13.403 1.00 56.97 105 ARG A O 1
ATOM 845 N N . ASP A 1 106 ? 10.024 -9.664 11.398 1.00 45.34 106 ASP A N 1
ATOM 846 C CA . ASP A 1 106 ? 11.380 -9.215 11.746 1.00 45.34 106 ASP A CA 1
ATOM 847 C C . ASP A 1 106 ? 11.785 -7.828 11.214 1.00 45.34 106 ASP A C 1
ATOM 849 O O . ASP A 1 106 ? 12.814 -7.651 10.565 1.00 45.34 106 ASP A O 1
ATOM 853 N N . MET A 1 107 ? 11.060 -6.792 11.647 1.00 46.78 107 MET A N 1
ATOM 854 C CA . MET A 1 107 ? 11.740 -5.549 12.060 1.00 46.78 107 MET A CA 1
ATOM 855 C C . MET A 1 107 ? 11.742 -5.332 13.586 1.00 46.78 107 MET A C 1
ATOM 857 O O . MET A 1 107 ? 12.510 -4.502 14.067 1.00 46.78 107 MET A O 1
ATOM 861 N N . ALA A 1 108 ? 10.976 -6.116 14.362 1.00 35.94 108 ALA A N 1
ATOM 862 C CA . ALA A 1 108 ? 11.127 -6.253 15.818 1.00 35.94 108 ALA A CA 1
ATOM 863 C C . ALA A 1 108 ? 10.286 -7.433 16.365 1.00 35.94 108 ALA A C 1
ATOM 865 O O . ALA A 1 108 ? 9.173 -7.237 16.852 1.00 35.94 108 ALA A O 1
ATOM 866 N N . PHE A 1 109 ? 10.788 -8.669 16.321 1.00 36.78 109 PHE A N 1
ATOM 867 C CA . PHE A 1 109 ? 10.081 -9.812 16.913 1.00 36.78 109 PHE A CA 1
ATOM 868 C C . PHE A 1 109 ? 10.148 -9.838 18.454 1.00 36.78 109 PHE A C 1
ATOM 870 O O . PHE A 1 109 ? 11.206 -9.631 19.052 1.00 36.78 109 PHE A O 1
ATOM 877 N N . VAL A 1 110 ? 9.027 -10.190 19.104 1.00 36.34 110 VAL A N 1
ATOM 878 C CA . VAL A 1 110 ? 8.967 -10.628 20.513 1.00 36.34 110 VAL A CA 1
ATOM 879 C C . VAL A 1 110 ? 8.411 -12.063 20.561 1.00 36.34 110 VAL A C 1
ATOM 881 O O . VAL A 1 110 ? 7.230 -12.264 20.265 1.00 36.34 110 VAL A O 1
ATOM 884 N N . PRO A 1 111 ? 9.218 -13.075 20.934 1.00 36.12 111 PRO A N 1
ATOM 885 C CA . PRO A 1 111 ? 8.763 -14.462 21.037 1.00 36.12 111 PRO A CA 1
ATOM 886 C C . PRO A 1 111 ? 7.639 -14.664 22.068 1.00 36.12 111 PRO A C 1
ATOM 888 O O . PRO A 1 111 ? 7.694 -14.106 23.162 1.00 36.12 111 PRO A O 1
ATOM 891 N N . GLY A 1 112 ? 6.667 -15.535 21.753 1.00 39.44 112 GLY A N 1
ATOM 892 C CA . GLY A 1 112 ? 5.682 -16.060 22.715 1.00 39.44 112 GLY A CA 1
ATOM 893 C C . GLY A 1 112 ? 4.287 -15.421 22.712 1.00 39.44 112 GLY A C 1
ATOM 894 O O . GLY A 1 112 ? 3.525 -15.671 23.641 1.00 39.44 112 GLY A O 1
ATOM 895 N N . ARG A 1 113 ? 3.933 -14.613 21.702 1.00 44.56 113 ARG A N 1
ATOM 896 C CA . ARG A 1 113 ? 2.589 -14.022 21.564 1.00 44.56 113 ARG A CA 1
ATOM 897 C C . ARG A 1 113 ? 1.789 -14.650 20.422 1.00 44.56 113 ARG A C 1
ATOM 899 O O . ARG A 1 113 ? 2.360 -15.041 19.403 1.00 44.56 113 ARG A O 1
ATOM 906 N N . GLU A 1 114 ? 0.474 -14.739 20.611 1.00 50.16 114 GLU A N 1
ATOM 907 C CA . GLU A 1 114 ? -0.481 -15.096 19.559 1.00 50.16 114 GLU A CA 1
ATOM 908 C C . GLU A 1 114 ? -0.427 -14.079 18.411 1.00 50.16 114 GLU A C 1
ATOM 910 O O . GLU A 1 114 ? -0.066 -12.916 18.604 1.00 50.16 114 GLU A O 1
ATOM 915 N N . HIS A 1 115 ? -0.766 -14.530 17.202 1.00 52.94 115 HIS A N 1
ATOM 916 C CA . HIS A 1 115 ? -0.896 -13.638 16.057 1.00 52.94 115 HIS A CA 1
ATOM 917 C C . HIS A 1 115 ? -2.013 -12.632 16.313 1.00 52.94 115 HIS A C 1
ATOM 919 O O . HIS A 1 115 ? -3.168 -13.020 16.469 1.00 52.94 115 HIS A O 1
ATOM 925 N N . LEU A 1 116 ? -1.662 -11.349 16.316 1.00 62.47 116 LEU A N 1
ATOM 926 C CA . LEU A 1 116 ? -2.651 -10.285 16.371 1.00 62.47 116 LEU A CA 1
ATOM 927 C C . LEU A 1 116 ? -3.403 -10.212 15.043 1.00 62.47 116 LEU A C 1
ATOM 929 O O . LEU A 1 116 ? -2.856 -10.513 13.976 1.00 62.47 116 LEU A O 1
ATOM 933 N N . GLU A 1 117 ? -4.673 -9.823 15.114 1.00 74.69 117 GLU A N 1
ATOM 934 C CA . GLU A 1 117 ? -5.434 -9.522 13.909 1.00 74.69 117 GLU A CA 1
ATOM 935 C C . GLU A 1 117 ? -4.746 -8.412 13.118 1.00 74.69 117 GLU A C 1
ATOM 937 O O . GLU A 1 117 ? -4.345 -7.413 13.726 1.00 74.69 117 GLU A O 1
ATOM 942 N N . PRO A 1 118 ? -4.656 -8.536 11.784 1.00 79.38 118 PRO A N 1
ATOM 943 C CA . PRO A 1 118 ? -3.920 -7.573 11.006 1.00 79.38 118 PRO A CA 1
ATOM 944 C C . PRO A 1 118 ? -4.566 -6.187 11.045 1.00 79.38 118 PRO A C 1
ATOM 946 O O . PRO A 1 118 ? -5.790 -6.047 11.035 1.00 79.38 118 PRO A O 1
ATOM 949 N N . ASP A 1 119 ? -3.736 -5.156 11.105 1.00 85.38 119 ASP A N 1
ATOM 950 C CA . ASP A 1 119 ? -4.131 -3.750 11.001 1.00 85.38 119 ASP A CA 1
ATOM 951 C C . ASP A 1 119 ? -3.633 -3.123 9.688 1.00 85.38 119 ASP A C 1
ATOM 953 O O . ASP A 1 119 ? -3.995 -1.996 9.352 1.00 85.38 119 ASP A O 1
ATOM 957 N N . LEU A 1 120 ? -2.807 -3.860 8.944 1.00 89.94 120 LEU A N 1
ATOM 958 C CA . LEU A 1 120 ? -2.292 -3.517 7.630 1.00 89.94 120 LEU A CA 1
ATOM 959 C C . LEU A 1 120 ? -2.200 -4.798 6.790 1.00 89.94 120 LEU A C 1
ATOM 961 O O . LEU A 1 120 ? -1.624 -5.796 7.229 1.00 89.94 120 LEU A O 1
ATOM 965 N N . GLU A 1 121 ? -2.740 -4.768 5.577 1.00 94.38 121 GLU A N 1
ATOM 966 C CA . GLU A 1 121 ? -2.552 -5.812 4.571 1.00 94.38 121 GLU A CA 1
ATOM 967 C C . GLU A 1 121 ? -1.957 -5.199 3.303 1.00 94.38 121 GLU A C 1
ATOM 969 O O . GLU A 1 121 ? -2.424 -4.164 2.840 1.00 94.38 121 GLU A O 1
ATOM 974 N N . LEU A 1 122 ? -0.946 -5.848 2.734 1.00 95.75 122 LEU A N 1
ATOM 975 C CA . LEU A 1 122 ? -0.390 -5.546 1.416 1.00 95.75 122 LEU A CA 1
ATOM 976 C C . LEU A 1 122 ? -0.675 -6.733 0.499 1.00 95.75 122 LEU A C 1
ATOM 978 O O . LEU A 1 122 ? -0.323 -7.858 0.843 1.00 95.75 122 LEU A O 1
ATOM 982 N N . ARG A 1 123 ? -1.296 -6.507 -0.654 1.00 97.38 123 ARG A N 1
ATOM 983 C CA . ARG A 1 123 ? -1.544 -7.536 -1.671 1.00 97.38 123 ARG A CA 1
ATOM 984 C C . ARG A 1 123 ? -0.863 -7.137 -2.969 1.00 97.38 123 ARG A C 1
ATOM 986 O O . ARG A 1 123 ? -1.001 -5.990 -3.386 1.00 97.38 123 ARG A O 1
ATOM 993 N N . CYS A 1 124 ? -0.134 -8.067 -3.571 1.00 95.88 124 CYS A N 1
ATOM 994 C CA . CYS A 1 124 ? 0.622 -7.818 -4.797 1.00 95.88 124 CYS A CA 1
ATOM 995 C C . CYS A 1 124 ? -0.179 -8.269 -6.024 1.00 95.88 124 CYS A C 1
ATOM 997 O O . CYS A 1 124 ? -0.756 -9.353 -5.978 1.00 95.88 124 CYS A O 1
ATOM 999 N N . LEU A 1 125 ? -0.160 -7.468 -7.094 1.00 93.75 125 LEU A N 1
ATOM 1000 C CA . LEU A 1 125 ? -0.746 -7.758 -8.412 1.00 93.75 125 LEU A CA 1
ATOM 1001 C C . LEU A 1 125 ? -2.171 -8.316 -8.319 1.00 93.75 125 LEU A C 1
ATOM 1003 O O . LEU A 1 125 ? -2.424 -9.492 -8.580 1.00 93.75 125 LEU A O 1
ATOM 1007 N N . VAL A 1 126 ? -3.105 -7.473 -7.881 1.00 93.50 126 VAL A N 1
ATOM 1008 C CA . VAL A 1 126 ? -4.503 -7.877 -7.686 1.00 93.50 126 VAL A CA 1
ATOM 1009 C C . VAL A 1 126 ? -5.424 -7.225 -8.704 1.00 93.50 126 VAL A C 1
ATOM 1011 O O . VAL A 1 126 ? -5.284 -6.049 -9.029 1.00 93.50 126 VAL A O 1
ATOM 1014 N N . GLU A 1 127 ? -6.417 -7.981 -9.165 1.00 92.00 127 GLU A N 1
ATOM 1015 C CA . GLU A 1 127 ? -7.509 -7.446 -9.974 1.00 92.00 127 GLU A CA 1
ATOM 1016 C C . GLU A 1 127 ? -8.594 -6.863 -9.060 1.00 92.00 127 GLU A C 1
ATOM 1018 O O . GLU A 1 127 ? -9.124 -7.537 -8.171 1.00 92.00 127 GLU A O 1
ATOM 1023 N N . VAL A 1 128 ? -8.922 -5.596 -9.293 1.00 88.06 128 VAL A N 1
ATOM 1024 C CA . VAL A 1 128 ? -9.980 -4.855 -8.613 1.00 88.06 128 VAL A CA 1
ATOM 1025 C C . VAL A 1 128 ? -10.995 -4.433 -9.669 1.00 88.06 128 VAL A C 1
ATOM 1027 O O . VAL A 1 128 ? -10.707 -3.616 -10.546 1.00 88.06 128 VAL A O 1
ATOM 1030 N N . GLY A 1 129 ? -12.163 -5.076 -9.645 1.00 86.69 129 GLY A N 1
ATOM 1031 C CA . GLY A 1 129 ? -13.191 -4.899 -10.665 1.00 86.69 129 GLY A CA 1
ATOM 1032 C C . GLY A 1 129 ? -12.731 -5.410 -12.032 1.00 86.69 129 GLY A C 1
ATOM 1033 O O . GLY A 1 129 ? -12.911 -6.580 -12.351 1.00 86.69 129 GLY A O 1
ATOM 1034 N N . ARG A 1 130 ? -12.192 -4.511 -12.860 1.00 84.81 130 ARG A N 1
ATOM 1035 C CA . ARG A 1 130 ? -11.589 -4.811 -14.177 1.00 84.81 130 ARG A CA 1
ATOM 1036 C C . ARG A 1 130 ? -10.186 -4.222 -14.337 1.00 84.81 130 ARG A C 1
ATOM 1038 O O . ARG A 1 130 ? -9.639 -4.242 -15.438 1.00 84.81 130 ARG A O 1
ATOM 1045 N N . THR A 1 131 ? -9.648 -3.652 -13.264 1.00 87.75 131 THR A N 1
ATOM 1046 C CA . THR A 1 131 ? -8.378 -2.937 -13.264 1.00 87.75 131 THR A CA 1
ATOM 1047 C C . THR A 1 131 ? -7.351 -3.745 -12.492 1.00 87.75 131 THR A C 1
ATOM 1049 O O . THR A 1 131 ? -7.584 -4.143 -11.352 1.00 87.75 131 THR A O 1
ATOM 1052 N N . GLU A 1 132 ? -6.207 -3.981 -13.120 1.00 91.31 132 GLU A N 1
ATOM 1053 C CA . GLU A 1 132 ? -5.048 -4.564 -12.459 1.00 91.31 132 GLU A CA 1
ATOM 1054 C C . GLU A 1 132 ? -4.346 -3.496 -11.616 1.00 91.31 132 GLU A C 1
ATOM 1056 O O . GLU A 1 132 ? -4.125 -2.371 -12.073 1.00 91.31 132 GLU A O 1
ATOM 1061 N N . VAL A 1 133 ? -4.040 -3.840 -10.368 1.00 94.69 133 VAL A N 1
ATOM 1062 C CA . VAL A 1 133 ? -3.405 -2.957 -9.391 1.00 94.69 133 VAL A CA 1
ATOM 1063 C C . VAL A 1 133 ? -2.083 -3.574 -8.954 1.00 94.69 133 VAL A C 1
ATOM 1065 O O . VAL A 1 133 ? -2.076 -4.692 -8.432 1.00 94.69 133 VAL A O 1
ATOM 1068 N N . ASP A 1 134 ? -0.983 -2.824 -9.091 1.00 95.69 134 ASP A N 1
ATOM 1069 C CA . ASP A 1 134 ? 0.354 -3.308 -8.726 1.00 95.69 134 ASP A CA 1
ATOM 1070 C C . ASP A 1 134 ? 0.424 -3.704 -7.247 1.00 95.69 134 ASP A C 1
ATOM 1072 O O . ASP A 1 134 ? 0.864 -4.801 -6.893 1.00 95.69 134 ASP A O 1
ATOM 1076 N N . PHE A 1 135 ? -0.067 -2.823 -6.370 1.00 97.38 135 PHE A N 1
ATOM 1077 C CA . PHE A 1 135 ? -0.181 -3.108 -4.945 1.00 97.38 135 PHE A CA 1
ATOM 1078 C C . PHE A 1 135 ? -1.476 -2.553 -4.366 1.00 97.38 135 PHE A C 1
ATOM 1080 O O . PHE A 1 135 ? -1.745 -1.355 -4.440 1.00 97.38 135 PHE A O 1
ATOM 1087 N N . LEU A 1 136 ? -2.256 -3.411 -3.715 1.00 97.81 136 LEU A N 1
ATOM 1088 C CA . LEU A 1 136 ? -3.421 -2.996 -2.944 1.00 97.81 136 LEU A CA 1
ATOM 1089 C C . LEU A 1 136 ? -3.087 -3.052 -1.458 1.00 97.81 136 LEU A C 1
ATOM 1091 O O . LEU A 1 136 ? -2.738 -4.105 -0.921 1.00 97.81 136 LEU A O 1
ATOM 1095 N N . VAL A 1 137 ? -3.218 -1.916 -0.787 1.00 97.38 137 VAL A N 1
ATOM 1096 C CA . VAL A 1 137 ? -2.928 -1.778 0.635 1.00 97.38 137 VAL A CA 1
ATOM 1097 C C . VAL A 1 137 ? -4.214 -1.498 1.392 1.00 97.38 137 VAL A C 1
ATOM 1099 O O . VAL A 1 137 ? -4.902 -0.523 1.110 1.00 97.38 137 VAL A O 1
ATOM 1102 N N . TRP A 1 138 ? -4.542 -2.326 2.375 1.00 96.38 138 TRP A N 1
ATOM 1103 C CA . TRP A 1 138 ? -5.657 -2.104 3.294 1.00 96.38 138 TRP A CA 1
ATOM 1104 C C . TRP A 1 138 ? -5.121 -1.745 4.675 1.00 96.38 138 TRP A C 1
ATOM 1106 O O . TRP A 1 138 ? -4.193 -2.383 5.164 1.00 96.38 138 TRP A O 1
ATOM 1116 N N . ARG A 1 139 ? -5.713 -0.742 5.320 1.00 93.56 139 ARG A N 1
ATOM 1117 C CA . ARG A 1 139 ? -5.382 -0.299 6.676 1.00 93.56 139 ARG A CA 1
ATOM 1118 C C . ARG A 1 139 ? -6.651 -0.246 7.506 1.00 93.56 139 ARG A C 1
ATOM 1120 O O . ARG A 1 139 ? -7.627 0.387 7.105 1.00 93.56 139 ARG A O 1
ATOM 1127 N N . ARG A 1 140 ? -6.582 -0.809 8.708 1.00 90.69 140 ARG A N 1
ATOM 1128 C CA . ARG A 1 140 ? -7.567 -0.603 9.768 1.00 90.69 140 ARG A CA 1
ATOM 1129 C C . ARG A 1 140 ? -6.961 0.268 10.852 1.00 90.69 140 ARG A C 1
ATOM 1131 O O . ARG A 1 140 ? -5.961 -0.097 11.464 1.00 90.69 140 ARG A O 1
ATOM 1138 N N . HIS A 1 141 ? -7.583 1.412 11.092 1.00 87.56 141 HIS A N 1
ATOM 1139 C CA . HIS A 1 141 ? -7.284 2.271 12.224 1.00 87.56 141 HIS A CA 1
ATOM 1140 C C . HIS A 1 141 ? -8.301 2.023 13.341 1.00 87.56 141 HIS A C 1
ATOM 1142 O O . HIS A 1 141 ? -9.488 1.824 13.074 1.00 87.56 141 HIS A O 1
ATOM 1148 N N . ARG A 1 142 ? -7.822 2.021 14.587 1.00 82.38 142 ARG A N 1
ATOM 1149 C CA . ARG A 1 142 ? -8.623 1.817 15.796 1.00 82.38 142 ARG A CA 1
ATOM 1150 C C . ARG A 1 142 ? -8.468 3.037 16.695 1.00 82.38 142 ARG A C 1
ATOM 1152 O O . ARG A 1 142 ? -7.356 3.349 17.109 1.00 82.38 142 ARG A O 1
ATOM 1159 N N . GLY A 1 143 ? -9.575 3.698 16.989 1.00 80.81 143 GLY A N 1
ATOM 1160 C CA . GLY A 1 143 ? -9.689 4.727 18.011 1.00 80.81 143 GLY A CA 1
ATOM 1161 C C . GLY A 1 143 ? -10.475 4.198 19.206 1.00 80.81 143 GLY A C 1
ATOM 1162 O O . GLY A 1 143 ? -11.250 3.251 19.084 1.00 80.81 143 GLY A O 1
ATOM 1163 N N . PHE A 1 144 ? -10.280 4.801 20.374 1.00 81.75 144 PHE A N 1
ATOM 1164 C CA . PHE A 1 144 ? -10.971 4.401 21.597 1.00 81.75 144 PHE A CA 1
ATOM 1165 C C . PHE A 1 144 ? -11.610 5.628 22.238 1.00 81.75 144 PHE A C 1
ATOM 1167 O O . PHE A 1 144 ? -10.926 6.618 22.495 1.00 81.75 144 PHE A O 1
ATOM 1174 N N . LEU A 1 145 ? -12.917 5.556 22.476 1.00 77.00 145 LEU A N 1
ATOM 1175 C CA . LEU A 1 145 ? -13.673 6.544 23.240 1.00 77.00 145 LEU A CA 1
ATOM 1176 C C . LEU A 1 145 ? -13.825 6.078 24.680 1.00 77.00 145 LEU A C 1
ATOM 1178 O O . LEU A 1 145 ? -13.937 4.882 24.941 1.00 77.00 145 LEU A O 1
ATOM 1182 N N . THR A 1 146 ? -13.865 7.026 25.607 1.00 72.56 146 THR A N 1
ATOM 1183 C CA . THR A 1 146 ? -14.199 6.754 27.006 1.00 72.56 146 THR A CA 1
ATOM 1184 C C . THR A 1 146 ? -15.692 6.996 27.195 1.00 72.56 146 THR A C 1
ATOM 1186 O O . THR A 1 146 ? -16.160 8.107 26.961 1.00 72.56 146 THR A O 1
ATOM 1189 N N . ALA A 1 147 ? -16.441 5.960 27.572 1.00 63.81 147 ALA A N 1
ATOM 1190 C CA . ALA A 1 147 ? -17.902 5.995 27.617 1.00 63.81 147 ALA A CA 1
ATOM 1191 C C . ALA A 1 147 ? -18.479 6.480 28.963 1.00 63.81 147 ALA A C 1
ATOM 1193 O O . ALA A 1 147 ? -19.652 6.842 29.018 1.00 63.81 147 ALA A O 1
ATOM 1194 N N . ASP A 1 148 ? -17.683 6.541 30.037 1.00 64.81 148 ASP A N 1
ATOM 1195 C CA . ASP A 1 148 ? -18.117 7.019 31.354 1.00 64.81 148 ASP A CA 1
ATOM 1196 C C . ASP A 1 148 ? -17.155 8.045 31.986 1.00 64.81 148 ASP A C 1
ATOM 1198 O O . ASP A 1 148 ? -15.955 8.080 31.714 1.00 64.81 148 ASP A O 1
ATOM 1202 N N . GLU A 1 149 ? -17.684 8.891 32.878 1.00 61.69 149 GLU A N 1
ATOM 1203 C CA . GLU A 1 149 ? -16.893 9.898 33.611 1.00 61.69 149 GLU A CA 1
ATOM 1204 C C . GLU A 1 149 ? -15.852 9.262 34.558 1.00 61.69 149 GLU A C 1
ATOM 1206 O O . GLU A 1 149 ? -14.894 9.920 34.966 1.00 61.69 149 GLU A O 1
ATOM 1211 N N . GLU A 1 150 ? -16.018 7.976 34.896 1.00 61.06 150 GLU A N 1
ATOM 1212 C CA . GLU A 1 150 ? -15.086 7.200 35.724 1.00 61.06 150 GLU A CA 1
ATOM 1213 C C . GLU A 1 150 ? -13.953 6.525 34.927 1.00 61.06 150 GLU A C 1
ATOM 1215 O O . GLU A 1 150 ? -13.016 6.001 35.539 1.00 61.06 150 GLU A O 1
ATOM 1220 N N . GLY A 1 151 ? -13.997 6.549 33.590 1.00 59.16 151 GLY A N 1
ATOM 1221 C CA . GLY A 1 151 ? -12.936 6.045 32.717 1.00 59.16 151 GLY A CA 1
ATOM 1222 C C . GLY A 1 151 ? -12.808 4.521 32.632 1.00 59.16 151 GLY A C 1
ATOM 1223 O O . GLY A 1 151 ? -11.707 4.023 32.398 1.00 59.16 151 GLY A O 1
ATOM 1224 N N . LYS A 1 152 ? -13.883 3.768 32.882 1.00 54.38 152 LYS A N 1
ATOM 1225 C CA . LYS A 1 152 ? -13.875 2.300 32.978 1.00 54.38 152 LYS A CA 1
ATOM 1226 C C . LYS A 1 152 ? -14.386 1.595 31.731 1.00 54.38 152 LYS A C 1
ATOM 1228 O O . LYS A 1 152 ? -14.080 0.414 31.561 1.00 54.38 152 LYS A O 1
ATOM 1233 N N . GLU A 1 153 ? -15.138 2.277 30.875 1.00 60.38 153 GLU A N 1
ATOM 1234 C CA . GLU A 1 153 ? -15.659 1.686 29.646 1.00 60.38 153 GLU A CA 1
ATOM 1235 C C . GLU A 1 153 ? -15.021 2.343 28.418 1.00 60.38 153 GLU A C 1
ATOM 1237 O O . GLU A 1 153 ? -15.101 3.556 28.223 1.00 60.38 153 GLU A O 1
ATOM 1242 N N . HIS A 1 154 ? -14.353 1.525 27.600 1.00 68.12 154 HIS A N 1
ATOM 1243 C CA . HIS A 1 154 ? -13.764 1.954 26.337 1.00 68.12 154 HIS A CA 1
ATOM 1244 C C . HIS A 1 154 ? -14.581 1.405 25.176 1.00 68.12 154 HIS A C 1
ATOM 1246 O O . HIS A 1 154 ? -14.699 0.189 25.018 1.00 68.12 154 HIS A O 1
ATOM 1252 N N . LEU A 1 155 ? -15.102 2.298 24.342 1.00 78.88 155 LEU A N 1
ATOM 1253 C CA . LEU A 1 155 ? -15.714 1.925 23.077 1.00 78.88 155 LEU A CA 1
ATOM 1254 C C . LEU A 1 155 ? -14.651 1.976 21.978 1.00 78.88 155 LEU A C 1
ATOM 1256 O O . LEU A 1 155 ? -14.095 3.038 21.694 1.00 78.88 155 LEU A O 1
ATOM 1260 N N . GLU A 1 156 ? -14.372 0.833 21.355 1.00 80.25 156 GLU A N 1
ATOM 1261 C CA . GLU A 1 156 ? -13.519 0.770 20.168 1.00 80.25 156 GLU A CA 1
ATOM 1262 C C . GLU A 1 156 ? -14.301 1.262 18.946 1.00 80.25 156 GLU A C 1
ATOM 1264 O O . GLU A 1 156 ? -15.351 0.724 18.591 1.00 80.25 156 GLU A O 1
ATOM 1269 N N . VAL A 1 157 ? -13.760 2.275 18.279 1.00 84.44 157 VAL A N 1
ATOM 1270 C CA . VAL A 1 157 ? -14.236 2.769 16.991 1.00 84.44 157 VAL A CA 1
ATOM 1271 C C . VAL A 1 157 ? -13.200 2.394 15.947 1.00 84.44 157 VAL A C 1
ATOM 1273 O O . VAL A 1 157 ? -12.005 2.606 16.133 1.00 84.44 157 VAL A O 1
ATOM 1276 N N . THR A 1 158 ? -13.647 1.826 14.833 1.00 88.94 158 THR A N 1
ATOM 1277 C CA . THR A 1 158 ? -12.747 1.409 13.757 1.00 88.94 158 THR A CA 1
ATOM 1278 C C . THR A 1 158 ? -13.073 2.128 12.460 1.00 88.94 158 THR A C 1
ATOM 1280 O O . THR A 1 158 ? -14.232 2.430 12.151 1.00 88.94 158 THR A O 1
ATOM 1283 N N . ALA A 1 159 ? -12.031 2.403 11.685 1.00 91.81 159 ALA A N 1
ATOM 1284 C CA . ALA A 1 159 ? -12.143 2.877 10.318 1.00 91.81 159 ALA A CA 1
ATOM 1285 C C . ALA A 1 159 ? -11.185 2.098 9.428 1.00 91.81 159 ALA A C 1
ATOM 1287 O O . ALA A 1 159 ? -10.046 1.816 9.800 1.00 91.81 159 ALA A O 1
ATOM 1288 N N . GLU A 1 160 ? -11.663 1.755 8.241 1.00 94.50 160 GLU A N 1
ATOM 1289 C CA . GLU A 1 160 ? -10.912 0.977 7.270 1.00 94.50 160 GLU A CA 1
ATOM 1290 C C . GLU A 1 160 ? -10.764 1.774 5.986 1.00 94.50 160 GLU A C 1
ATOM 1292 O O . GLU A 1 160 ? -11.720 2.395 5.508 1.00 94.50 160 GLU A O 1
ATOM 1297 N N . ARG A 1 161 ? -9.558 1.745 5.422 1.00 96.25 161 ARG A N 1
ATOM 1298 C CA . ARG A 1 161 ? -9.264 2.337 4.123 1.00 96.25 161 ARG A CA 1
ATOM 1299 C C . ARG A 1 161 ? -8.415 1.416 3.280 1.00 96.25 161 ARG A C 1
ATOM 1301 O O . ARG A 1 161 ? -7.601 0.648 3.780 1.00 96.25 161 ARG A O 1
ATOM 1308 N N . THR A 1 162 ? -8.609 1.545 1.979 1.00 97.50 162 THR A N 1
ATOM 1309 C CA . THR A 1 162 ? -7.874 0.815 0.953 1.00 97.50 162 THR A CA 1
ATOM 1310 C C . THR A 1 162 ? -7.236 1.788 -0.015 1.00 97.50 162 THR A C 1
ATOM 1312 O O . THR A 1 162 ? -7.864 2.776 -0.401 1.00 97.50 162 THR A O 1
ATOM 1315 N N . MET A 1 163 ? -6.018 1.482 -0.429 1.00 98.12 163 MET A N 1
ATOM 1316 C CA . MET A 1 163 ? -5.244 2.239 -1.393 1.00 98.12 163 MET A CA 1
ATOM 1317 C C . MET A 1 163 ? -4.779 1.321 -2.513 1.00 98.12 163 MET A C 1
ATOM 1319 O O . MET A 1 163 ? -4.170 0.290 -2.244 1.00 98.12 163 MET A O 1
ATOM 1323 N N . ALA A 1 164 ? -5.048 1.721 -3.748 1.00 98.00 164 ALA A N 1
ATOM 1324 C CA . ALA A 1 164 ? -4.452 1.150 -4.940 1.00 98.00 164 ALA A CA 1
ATOM 1325 C C . ALA A 1 164 ? -3.197 1.957 -5.287 1.00 98.00 164 ALA A C 1
ATOM 1327 O O . ALA A 1 164 ? -3.269 3.172 -5.492 1.00 98.00 164 ALA A O 1
ATOM 1328 N N . ILE A 1 165 ? -2.053 1.285 -5.318 1.00 96.88 165 ILE A N 1
ATOM 1329 C CA . ILE A 1 165 ? -0.792 1.842 -5.791 1.00 96.88 165 ILE A CA 1
ATOM 1330 C C . ILE A 1 165 ? -0.572 1.318 -7.204 1.00 96.88 165 ILE A C 1
ATOM 1332 O O .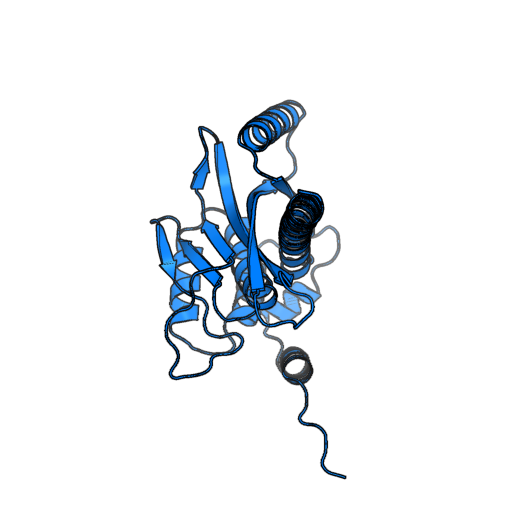 ILE A 1 165 ? -0.575 0.106 -7.418 1.00 96.88 165 ILE A O 1
ATOM 1336 N N . LEU A 1 166 ? -0.403 2.247 -8.139 1.00 94.81 166 LEU A N 1
ATOM 1337 C CA . LEU A 1 166 ? -0.124 1.987 -9.545 1.00 94.81 166 LEU A CA 1
ATOM 1338 C C . LEU A 1 166 ? 1.270 2.525 -9.879 1.00 94.81 166 LEU A C 1
ATOM 1340 O O . LEU A 1 166 ? 1.629 3.627 -9.455 1.00 94.81 166 LEU A O 1
ATOM 1344 N N . LEU A 1 167 ? 2.056 1.768 -10.629 1.00 90.38 167 LEU A N 1
ATOM 1345 C CA . LEU A 1 167 ? 3.362 2.198 -11.110 1.00 90.38 167 LEU A CA 1
ATOM 1346 C C . LEU A 1 167 ? 3.203 2.922 -12.447 1.00 90.38 167 LEU A C 1
ATOM 1348 O O . LEU A 1 167 ? 2.586 2.409 -13.378 1.00 90.38 167 LEU A O 1
ATOM 1352 N N . ASP A 1 168 ? 3.748 4.135 -12.536 1.00 82.50 168 ASP A N 1
ATOM 1353 C CA . ASP A 1 168 ? 3.826 4.859 -13.803 1.00 82.50 168 ASP A CA 1
ATOM 1354 C C . ASP A 1 168 ? 5.164 4.538 -14.473 1.00 82.50 168 ASP A C 1
ATOM 1356 O O . ASP A 1 168 ? 6.226 4.942 -13.996 1.00 82.50 168 ASP A O 1
ATOM 1360 N N . GLU A 1 169 ? 5.115 3.791 -15.577 1.00 68.81 169 GLU A N 1
ATOM 1361 C CA . GLU A 1 169 ? 6.302 3.411 -16.352 1.00 68.81 169 GLU A CA 1
ATOM 1362 C C . GLU A 1 169 ? 6.990 4.617 -17.020 1.00 68.81 169 GLU A C 1
ATOM 1364 O O . GLU A 1 169 ? 8.154 4.519 -17.425 1.00 68.81 169 GLU A O 1
ATOM 1369 N N . GLY A 1 170 ? 6.306 5.765 -17.100 1.00 63.47 170 GLY A N 1
ATOM 1370 C CA . GLY A 1 170 ? 6.783 6.968 -17.765 1.00 63.47 170 GLY A CA 1
ATOM 1371 C C . GLY A 1 170 ? 6.746 6.860 -19.295 1.00 63.47 170 GLY A C 1
ATOM 1372 O O . GLY A 1 170 ? 6.781 5.791 -19.897 1.00 63.47 170 GLY A O 1
ATOM 1373 N N . GLY A 1 171 ? 6.665 8.006 -19.977 1.00 63.56 171 GLY A N 1
ATOM 1374 C CA . GLY A 1 171 ? 6.765 8.064 -21.446 1.00 63.56 171 GLY A CA 1
ATOM 1375 C C . GLY A 1 171 ? 5.470 7.783 -22.222 1.00 63.56 171 GLY A C 1
ATOM 1376 O O . GLY A 1 171 ? 5.490 7.741 -23.455 1.00 63.56 171 GLY A O 1
ATOM 1377 N N . GLY A 1 172 ? 4.332 7.659 -21.534 1.00 64.56 172 GLY A N 1
ATOM 1378 C CA . GLY A 1 172 ? 3.017 7.521 -22.155 1.00 64.56 172 GLY A CA 1
ATOM 1379 C C . GLY A 1 172 ? 2.575 8.772 -22.926 1.00 64.56 172 GLY A C 1
ATOM 1380 O O . GLY A 1 172 ? 2.551 9.885 -22.396 1.00 64.56 172 GLY A O 1
ATOM 1381 N N . GLY A 1 173 ? 2.178 8.598 -24.191 1.00 77.44 173 GLY A N 1
ATOM 1382 C CA . GLY A 1 173 ? 1.543 9.659 -24.979 1.00 77.44 173 GLY A CA 1
ATOM 1383 C C . GLY A 1 173 ? 0.145 10.044 -24.453 1.00 77.44 173 GLY A C 1
ATOM 1384 O O . GLY A 1 173 ? -0.371 9.417 -23.529 1.00 77.44 173 GLY A O 1
ATOM 1385 N N . PRO A 1 174 ? -0.539 11.031 -25.066 1.00 81.81 174 PRO A N 1
ATOM 1386 C CA . PRO A 1 174 ? -1.837 11.533 -24.586 1.00 81.81 174 PRO A CA 1
ATOM 1387 C C . PRO A 1 174 ? -2.934 10.467 -24.424 1.00 81.81 174 PRO A C 1
ATOM 1389 O O . PRO A 1 174 ? -3.838 10.629 -23.606 1.00 81.81 174 PRO A O 1
ATOM 1392 N N . THR A 1 175 ? -2.873 9.384 -25.203 1.00 84.12 175 THR A N 1
ATOM 1393 C CA . THR A 1 175 ? -3.796 8.246 -25.081 1.00 84.12 175 THR A CA 1
ATOM 1394 C C . THR A 1 175 ? -3.575 7.483 -23.776 1.00 84.12 175 THR A C 1
ATOM 1396 O O . THR A 1 175 ? -4.547 7.230 -23.072 1.00 84.12 175 THR A O 1
ATOM 1399 N N . GLN A 1 176 ? -2.318 7.213 -23.411 1.00 82.94 176 GLN A N 1
ATOM 1400 C CA . GLN A 1 176 ? -1.958 6.519 -22.172 1.00 82.94 176 GLN A CA 1
ATOM 1401 C C . GLN A 1 176 ? -2.426 7.317 -20.951 1.00 82.94 176 GLN A C 1
ATOM 1403 O O . GLN A 1 176 ? -3.166 6.801 -20.126 1.00 82.94 176 GLN A O 1
ATOM 1408 N N . GLN A 1 177 ? -2.151 8.627 -20.924 1.00 84.94 177 GLN A N 1
ATOM 1409 C CA . GLN A 1 177 ? -2.616 9.519 -19.850 1.00 84.94 177 GLN A CA 1
ATOM 1410 C C . GLN A 1 177 ? -4.142 9.520 -19.695 1.00 84.94 177 GLN A C 1
ATOM 1412 O O . GLN A 1 177 ? -4.679 9.698 -18.600 1.00 84.94 177 GLN A O 1
ATOM 1417 N N . ARG A 1 178 ? -4.869 9.360 -20.806 1.00 87.75 178 ARG A N 1
ATOM 1418 C CA . ARG A 1 178 ? -6.327 9.289 -20.784 1.00 87.75 178 ARG A CA 1
ATOM 1419 C C . ARG A 1 178 ? -6.812 7.959 -20.209 1.00 87.75 178 ARG A C 1
ATOM 1421 O O . ARG A 1 178 ? -7.754 7.976 -19.424 1.00 87.75 178 ARG A O 1
ATOM 1428 N N . GLU A 1 179 ? -6.205 6.846 -20.604 1.00 87.62 179 GLU A N 1
ATOM 1429 C CA . GLU A 1 179 ? -6.509 5.515 -20.066 1.00 87.62 179 GLU A CA 1
ATOM 1430 C C . GLU A 1 179 ? -6.184 5.433 -18.574 1.00 87.62 179 GLU A C 1
ATOM 1432 O O . GLU A 1 179 ? -7.024 5.000 -17.789 1.00 87.62 179 GLU A O 1
ATOM 1437 N N . ASP A 1 180 ? -5.034 5.965 -18.173 1.00 89.56 180 ASP A N 1
ATOM 1438 C CA . ASP A 1 180 ? -4.616 6.082 -16.781 1.00 89.56 180 ASP A CA 1
ATOM 1439 C C . ASP A 1 180 ? -5.624 6.858 -15.943 1.00 89.56 180 ASP A C 1
ATOM 1441 O O . ASP A 1 180 ? -6.067 6.392 -14.897 1.00 89.56 180 ASP A O 1
ATOM 1445 N N . ARG A 1 181 ? -6.088 7.999 -16.456 1.00 89.88 181 ARG A N 1
ATOM 1446 C CA . ARG A 1 181 ? -7.128 8.778 -15.787 1.00 89.88 181 ARG A CA 1
ATOM 1447 C C . ARG A 1 181 ? -8.444 8.012 -15.652 1.00 89.88 181 ARG A C 1
ATOM 1449 O O . ARG A 1 181 ? -9.143 8.200 -14.660 1.00 89.88 181 ARG A O 1
ATOM 1456 N N . TYR A 1 182 ? -8.821 7.200 -16.640 1.00 91.19 182 TYR A N 1
ATOM 1457 C CA . TYR A 1 182 ? -10.027 6.376 -16.531 1.00 91.19 182 TYR A CA 1
ATOM 1458 C C . TYR A 1 182 ? -9.869 5.291 -15.464 1.00 91.19 182 TYR A C 1
ATOM 1460 O O . TYR A 1 182 ? -10.776 5.148 -14.648 1.00 91.19 182 TYR A O 1
ATOM 1468 N N . ARG A 1 183 ? -8.716 4.613 -15.409 1.00 91.19 183 ARG A N 1
ATOM 1469 C CA . ARG A 1 183 ? -8.400 3.629 -14.358 1.00 91.19 183 ARG A CA 1
ATOM 1470 C C . ARG A 1 183 ? -8.465 4.253 -12.965 1.00 91.19 183 ARG A C 1
ATOM 1472 O O . ARG A 1 183 ? -9.108 3.705 -12.075 1.00 91.19 183 ARG A O 1
ATOM 1479 N N . ASP A 1 184 ? -7.874 5.436 -12.796 1.00 94.19 184 ASP A N 1
ATOM 1480 C CA . ASP A 1 184 ? -7.891 6.152 -11.518 1.00 94.19 184 ASP A CA 1
ATOM 1481 C C . ASP A 1 184 ? -9.327 6.484 -11.084 1.00 94.19 184 ASP A C 1
ATOM 1483 O O . ASP A 1 184 ? -9.682 6.314 -9.919 1.00 94.19 184 ASP A O 1
ATOM 1487 N N . ILE A 1 185 ? -10.176 6.922 -12.022 1.00 93.88 185 ILE A N 1
ATOM 1488 C CA . ILE A 1 185 ? -11.590 7.218 -11.748 1.00 93.88 185 ILE A CA 1
ATOM 1489 C C . ILE A 1 185 ? -12.354 5.949 -11.358 1.00 93.88 185 ILE A C 1
ATOM 1491 O O . ILE A 1 185 ? -13.155 6.004 -10.427 1.00 93.88 185 ILE A O 1
ATOM 1495 N N . GLU A 1 186 ? -12.137 4.830 -12.049 1.00 93.62 186 GLU A N 1
ATOM 1496 C CA . GLU A 1 186 ? -12.797 3.557 -11.731 1.00 93.62 186 GLU A CA 1
ATOM 1497 C C . GLU A 1 186 ? -12.434 3.088 -10.315 1.00 93.62 186 GLU A C 1
ATOM 1499 O O . GLU A 1 186 ? -13.324 2.857 -9.498 1.00 93.62 186 GLU A O 1
ATOM 1504 N N . LEU A 1 187 ? -11.146 3.073 -9.967 1.00 95.81 187 LEU A N 1
ATOM 1505 C CA . LEU A 1 187 ? -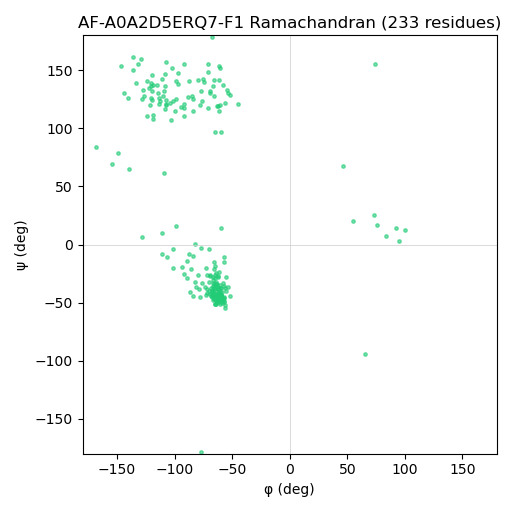10.687 2.691 -8.627 1.00 95.81 187 LEU A CA 1
ATOM 1506 C C . LEU A 1 187 ? -11.210 3.635 -7.532 1.00 95.81 187 LEU A C 1
ATOM 1508 O O . LEU A 1 187 ? -11.591 3.189 -6.448 1.00 95.81 187 LEU A O 1
ATOM 1512 N N . GLN A 1 188 ? -11.281 4.939 -7.810 1.00 95.00 188 GLN A N 1
ATOM 1513 C CA . GLN A 1 188 ? -11.874 5.911 -6.886 1.00 95.00 188 GLN A CA 1
ATOM 1514 C C . GLN A 1 188 ? -13.380 5.691 -6.699 1.00 95.00 188 GLN A C 1
ATOM 1516 O O . GLN A 1 188 ? -13.883 5.847 -5.585 1.00 95.00 188 GLN A O 1
ATOM 1521 N N . GLN A 1 189 ? -14.109 5.312 -7.755 1.00 93.88 189 GLN A N 1
ATOM 1522 C CA . GLN A 1 189 ? -15.530 4.955 -7.666 1.00 93.88 189 GLN A CA 1
ATOM 1523 C C . GLN A 1 189 ? -15.755 3.677 -6.851 1.00 93.88 189 GLN A C 1
ATOM 1525 O O . GLN A 1 189 ? -16.771 3.572 -6.163 1.00 93.88 189 GLN A O 1
ATOM 1530 N N . GLU A 1 190 ? -14.797 2.749 -6.869 1.00 92.38 190 GLU A N 1
ATOM 1531 C CA . GLU A 1 190 ? -14.779 1.564 -6.001 1.00 92.38 190 GLU A CA 1
ATOM 1532 C C . GLU A 1 190 ? -14.344 1.875 -4.552 1.00 92.38 190 GLU A C 1
ATOM 1534 O O . GLU A 1 190 ? -14.415 1.017 -3.674 1.00 92.38 190 GLU A O 1
ATOM 1539 N N . GLY A 1 191 ? -13.986 3.131 -4.255 1.00 93.69 191 GLY A N 1
ATOM 1540 C CA . GLY A 1 191 ? -13.690 3.613 -2.903 1.00 93.69 191 GLY A CA 1
ATOM 1541 C C . GLY A 1 191 ? -12.216 3.524 -2.505 1.00 93.69 191 GLY A C 1
ATOM 1542 O O . GLY A 1 191 ? -11.894 3.659 -1.319 1.00 93.69 191 GLY A O 1
ATOM 1543 N N . HIS A 1 192 ? -11.316 3.315 -3.466 1.00 96.31 192 HIS A N 1
ATOM 1544 C CA . HIS A 1 192 ? -9.880 3.265 -3.221 1.00 96.31 192 HIS A CA 1
ATOM 1545 C C . HIS A 1 192 ? -9.241 4.656 -3.284 1.00 96.31 192 HIS A C 1
ATOM 1547 O O . HIS A 1 192 ? -9.539 5.473 -4.156 1.00 96.31 192 HIS A O 1
ATOM 1553 N N . LEU A 1 193 ? -8.294 4.908 -2.379 1.00 96.94 193 LEU A N 1
ATOM 1554 C CA . LEU A 1 193 ? -7.301 5.959 -2.590 1.00 96.94 193 LEU A CA 1
ATOM 1555 C C . LEU A 1 193 ? -6.374 5.501 -3.715 1.00 96.94 193 LEU A C 1
ATOM 1557 O O . LEU A 1 193 ? -5.874 4.383 -3.663 1.00 96.94 193 LEU A O 1
ATOM 1561 N N . VAL A 1 194 ? -6.134 6.343 -4.713 1.00 96.62 194 VAL A N 1
ATOM 1562 C CA . VAL A 1 194 ? -5.243 5.997 -5.827 1.00 96.62 194 VAL A CA 1
ATOM 1563 C C . VAL A 1 194 ? -3.954 6.786 -5.683 1.00 96.62 194 VAL A C 1
ATOM 1565 O O . VAL A 1 194 ? -3.987 8.014 -5.591 1.00 96.62 194 VAL A O 1
ATOM 1568 N N . VAL A 1 195 ? -2.829 6.076 -5.647 1.00 95.31 195 VAL A N 1
ATOM 1569 C CA . VAL A 1 195 ? -1.485 6.656 -5.653 1.00 95.31 195 VAL A CA 1
ATOM 1570 C C . VAL A 1 195 ? -0.750 6.123 -6.867 1.00 95.31 195 VAL A C 1
ATOM 1572 O O . VAL A 1 195 ? -0.641 4.913 -7.047 1.00 95.31 195 VAL A O 1
ATOM 1575 N N . ARG A 1 196 ? -0.226 7.033 -7.685 1.00 92.75 196 ARG A N 1
ATOM 1576 C CA . ARG A 1 196 ? 0.709 6.695 -8.753 1.00 92.75 196 ARG A CA 1
ATOM 1577 C C . ARG A 1 196 ? 2.119 6.977 -8.277 1.00 92.75 196 ARG A C 1
ATOM 1579 O O . ARG A 1 196 ? 2.392 8.088 -7.827 1.00 92.75 196 ARG A O 1
ATOM 1586 N N . VAL A 1 197 ? 2.979 5.972 -8.343 1.00 90.44 197 VAL A N 1
ATOM 1587 C CA . VAL A 1 197 ? 4.397 6.121 -8.026 1.00 90.44 197 VAL A CA 1
ATOM 1588 C C . VAL A 1 197 ? 5.144 6.244 -9.343 1.00 90.44 197 VAL A C 1
ATOM 1590 O O . VAL A 1 197 ? 5.147 5.313 -10.149 1.00 90.44 197 VAL A O 1
ATOM 1593 N N . ASP A 1 198 ? 5.748 7.410 -9.556 1.00 86.38 198 ASP A N 1
ATOM 1594 C CA . ASP A 1 198 ? 6.580 7.656 -10.724 1.00 86.38 198 ASP A CA 1
ATOM 1595 C C . ASP A 1 198 ? 7.842 6.794 -10.654 1.00 86.38 198 ASP A C 1
ATOM 1597 O O . ASP A 1 198 ? 8.490 6.675 -9.607 1.00 86.38 198 ASP A O 1
ATOM 1601 N N . ARG A 1 199 ? 8.200 6.194 -11.789 1.00 82.56 199 ARG A N 1
ATOM 1602 C CA . ARG A 1 199 ? 9.398 5.371 -11.921 1.00 82.56 199 ARG A CA 1
ATOM 1603 C C . ARG A 1 199 ? 10.657 6.091 -11.422 1.00 82.56 199 ARG A C 1
ATOM 1605 O O . ARG A 1 199 ? 11.465 5.486 -10.723 1.00 82.56 199 ARG A O 1
ATOM 1612 N N . SER A 1 200 ? 10.855 7.359 -11.772 1.00 78.94 200 SER A N 1
ATOM 1613 C CA . SER A 1 200 ? 12.054 8.111 -11.387 1.00 78.94 200 SER A CA 1
ATOM 1614 C C . SER A 1 200 ? 12.125 8.364 -9.879 1.00 78.94 200 SER A C 1
ATOM 1616 O O . SER A 1 200 ? 13.190 8.171 -9.285 1.00 78.94 200 SER A O 1
ATOM 1618 N N . ASP A 1 201 ? 10.991 8.681 -9.248 1.00 77.25 201 ASP A N 1
ATOM 1619 C CA . ASP A 1 201 ? 10.892 8.840 -7.793 1.00 77.25 201 ASP A CA 1
ATOM 1620 C C . ASP A 1 201 ? 11.164 7.513 -7.075 1.00 77.25 201 ASP A C 1
ATOM 1622 O O . ASP A 1 201 ? 11.917 7.469 -6.097 1.00 77.25 201 ASP A O 1
ATOM 1626 N N . LEU A 1 202 ? 10.618 6.411 -7.602 1.00 80.94 202 LEU A N 1
ATOM 1627 C CA . LEU A 1 202 ? 10.842 5.071 -7.070 1.00 80.94 202 LEU A CA 1
ATOM 1628 C C . LEU A 1 202 ? 12.319 4.679 -7.092 1.00 80.94 202 LEU A C 1
ATOM 1630 O O . LEU A 1 202 ? 12.819 4.105 -6.126 1.00 80.94 202 LEU A O 1
ATOM 1634 N N . TRP A 1 203 ? 13.027 4.970 -8.183 1.00 76.12 203 TRP A N 1
ATOM 1635 C CA . TRP A 1 203 ? 14.449 4.645 -8.286 1.00 76.12 203 TRP A CA 1
ATOM 1636 C C . TRP A 1 203 ? 15.314 5.509 -7.367 1.00 76.12 203 TRP A C 1
ATOM 1638 O O . TRP A 1 203 ? 16.335 5.030 -6.865 1.00 76.12 203 TRP A O 1
ATOM 1648 N N . GLN A 1 204 ? 14.911 6.759 -7.129 1.00 75.19 204 GLN A N 1
ATOM 1649 C CA . GLN A 1 204 ? 15.655 7.695 -6.291 1.00 75.19 204 GLN A CA 1
ATOM 1650 C C . GLN A 1 204 ? 15.467 7.430 -4.790 1.00 75.19 204 GLN A C 1
ATOM 1652 O O . GLN A 1 204 ? 16.447 7.467 -4.046 1.00 75.19 204 GLN A O 1
ATOM 1657 N N . ASP A 1 205 ? 14.235 7.202 -4.332 1.00 77.69 205 ASP A N 1
ATOM 1658 C CA . ASP A 1 205 ? 13.927 6.949 -2.921 1.00 77.69 205 ASP A CA 1
ATOM 1659 C C . ASP A 1 205 ? 12.710 6.017 -2.766 1.00 77.69 205 ASP A C 1
ATOM 1661 O O . ASP A 1 205 ? 11.597 6.460 -2.455 1.00 77.69 205 ASP A O 1
ATOM 1665 N N . PRO A 1 206 ? 12.901 4.696 -2.937 1.00 78.31 206 PRO A N 1
ATOM 1666 C CA . PRO A 1 206 ? 11.790 3.751 -2.901 1.00 78.31 206 PRO A CA 1
ATOM 1667 C C . PRO A 1 206 ? 11.137 3.673 -1.516 1.00 78.31 206 PRO A C 1
ATOM 1669 O O . PRO A 1 206 ? 9.921 3.513 -1.404 1.00 78.31 206 PRO A O 1
ATOM 1672 N N . ILE A 1 207 ? 11.927 3.816 -0.443 1.00 79.12 207 ILE A N 1
ATOM 1673 C CA . ILE A 1 207 ? 11.413 3.819 0.933 1.00 79.12 207 ILE A CA 1
ATOM 1674 C C . ILE A 1 207 ? 10.622 5.100 1.199 1.00 79.12 207 ILE A C 1
ATOM 1676 O O . ILE A 1 207 ? 9.579 5.023 1.846 1.00 79.12 207 ILE A O 1
ATOM 1680 N N . GLY A 1 208 ? 11.089 6.251 0.711 1.00 79.50 208 GLY A N 1
ATOM 1681 C CA . GLY A 1 208 ? 10.360 7.515 0.775 1.00 79.50 208 GLY A CA 1
ATOM 1682 C C . GLY A 1 208 ? 9.004 7.430 0.081 1.00 79.50 208 GLY A C 1
ATOM 1683 O O . GLY A 1 208 ? 7.990 7.711 0.719 1.00 79.50 208 GLY A O 1
ATOM 1684 N N . ALA A 1 209 ? 8.970 6.940 -1.163 1.00 86.00 209 ALA A N 1
ATOM 1685 C CA . ALA A 1 209 ? 7.732 6.753 -1.924 1.00 86.00 209 ALA A CA 1
ATOM 1686 C C . ALA A 1 209 ? 6.740 5.821 -1.199 1.00 86.00 209 ALA A C 1
ATOM 1688 O O . ALA A 1 209 ? 5.567 6.157 -1.012 1.00 86.00 209 ALA A O 1
ATOM 1689 N N . ALA A 1 210 ? 7.221 4.675 -0.704 1.00 88.81 210 ALA A N 1
ATOM 1690 C CA . ALA A 1 210 ? 6.412 3.740 0.075 1.00 88.81 210 ALA A CA 1
ATOM 1691 C C . ALA A 1 210 ? 5.900 4.355 1.392 1.00 88.81 210 ALA A C 1
ATOM 1693 O O . ALA A 1 210 ? 4.733 4.187 1.757 1.00 88.81 210 ALA A O 1
ATOM 1694 N N . ALA A 1 211 ? 6.759 5.073 2.121 1.00 87.62 211 ALA A N 1
ATOM 1695 C CA . ALA A 1 211 ? 6.401 5.712 3.382 1.00 87.62 211 ALA A CA 1
ATOM 1696 C C . ALA A 1 211 ? 5.377 6.833 3.185 1.00 87.62 211 ALA A C 1
ATOM 1698 O O . ALA A 1 211 ? 4.482 6.983 4.016 1.00 87.62 211 ALA A O 1
ATOM 1699 N N . GLU A 1 212 ? 5.480 7.595 2.098 1.00 93.00 212 GLU A N 1
ATOM 1700 C CA . GLU A 1 212 ? 4.514 8.631 1.755 1.00 93.00 212 GLU A CA 1
ATOM 1701 C C . GLU A 1 212 ? 3.143 8.041 1.415 1.00 93.00 212 GLU A C 1
ATOM 1703 O O . GLU A 1 212 ? 2.145 8.473 1.996 1.00 93.00 212 GLU A O 1
ATOM 1708 N N . ALA A 1 213 ? 3.089 7.009 0.568 1.00 94.38 213 ALA A N 1
ATOM 1709 C CA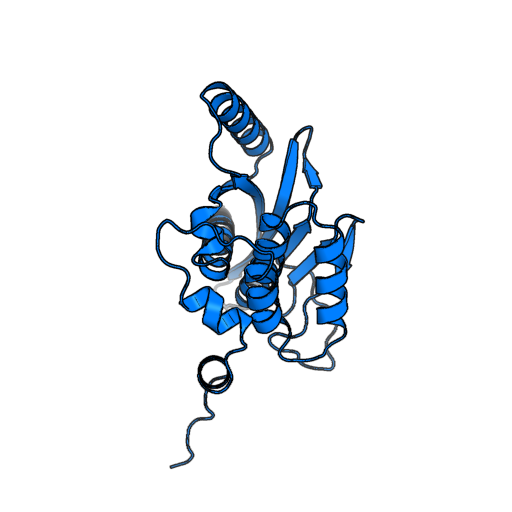 . ALA A 1 213 ? 1.843 6.315 0.247 1.00 94.38 213 ALA A CA 1
ATOM 1710 C C . ALA A 1 213 ? 1.163 5.769 1.518 1.00 94.38 213 ALA A C 1
ATOM 1712 O O . ALA A 1 213 ? -0.008 6.047 1.793 1.00 94.38 213 ALA A O 1
ATOM 1713 N N . LEU A 1 214 ? 1.920 5.064 2.365 1.00 93.12 214 LEU A N 1
ATOM 1714 C CA . LEU A 1 214 ? 1.400 4.506 3.616 1.00 93.12 214 LEU A CA 1
ATOM 1715 C C . LEU A 1 214 ? 1.005 5.574 4.638 1.00 93.12 214 LEU A C 1
ATOM 1717 O O . LEU A 1 214 ? 0.046 5.371 5.389 1.00 93.12 214 LEU A O 1
ATOM 1721 N N . ARG A 1 215 ? 1.703 6.713 4.675 1.00 93.25 215 ARG A N 1
ATOM 1722 C CA . ARG A 1 215 ? 1.316 7.862 5.500 1.00 93.25 215 ARG A CA 1
ATOM 1723 C C . ARG A 1 215 ? -0.028 8.420 5.047 1.00 93.25 215 ARG A C 1
ATOM 1725 O O . ARG A 1 215 ? -0.907 8.568 5.888 1.00 93.25 215 ARG A O 1
ATOM 1732 N N . THR A 1 216 ? -0.224 8.637 3.747 1.00 94.81 216 THR A N 1
ATOM 1733 C CA . THR A 1 216 ? -1.509 9.091 3.191 1.00 94.81 216 THR A CA 1
ATOM 1734 C C . THR A 1 216 ? -2.648 8.135 3.547 1.00 94.81 216 THR A C 1
ATOM 1736 O O . THR A 1 216 ? -3.710 8.576 3.993 1.00 94.81 216 THR A O 1
ATOM 1739 N N . LEU A 1 217 ? -2.427 6.822 3.414 1.00 95.69 217 LEU A N 1
ATOM 1740 C CA . LEU A 1 217 ? -3.414 5.811 3.801 1.00 95.69 217 LEU A CA 1
ATOM 1741 C C . LEU A 1 217 ? -3.737 5.872 5.302 1.00 95.69 217 LEU A C 1
ATOM 1743 O O . LEU A 1 217 ? -4.904 5.849 5.696 1.00 95.69 217 LEU A O 1
ATOM 1747 N N . THR A 1 218 ? -2.701 5.961 6.137 1.00 91.75 218 THR A N 1
ATOM 1748 C CA . THR A 1 218 ? -2.827 5.947 7.600 1.00 91.75 218 THR A CA 1
ATOM 1749 C C . THR A 1 218 ? -3.518 7.202 8.118 1.00 91.75 218 THR A C 1
ATOM 1751 O O . THR A 1 218 ? -4.424 7.100 8.941 1.00 91.75 218 THR A O 1
ATOM 1754 N N . GLU A 1 219 ? -3.131 8.377 7.620 1.00 93.44 219 GLU A N 1
ATOM 1755 C CA . GLU A 1 219 ? -3.753 9.650 7.982 1.00 93.44 219 GLU A CA 1
ATOM 1756 C C . GLU A 1 219 ? -5.222 9.675 7.553 1.00 93.44 219 GLU A C 1
ATOM 1758 O O . GLU A 1 219 ? -6.069 10.056 8.355 1.00 93.44 219 GLU A O 1
ATOM 1763 N N . SER A 1 220 ? -5.544 9.187 6.351 1.00 94.88 220 SER A N 1
ATOM 1764 C CA . SER A 1 220 ? -6.933 9.099 5.879 1.00 94.88 220 SER A CA 1
ATOM 1765 C C . SER A 1 220 ? -7.783 8.204 6.785 1.00 94.88 220 SER A C 1
ATOM 1767 O O . SER A 1 220 ? -8.813 8.645 7.287 1.00 94.88 220 SER A O 1
ATOM 1769 N N . ALA A 1 221 ? -7.318 6.982 7.077 1.00 92.62 221 ALA A N 1
ATOM 1770 C CA . ALA A 1 221 ? -8.021 6.067 7.978 1.00 92.62 221 ALA A CA 1
ATOM 1771 C C . ALA A 1 221 ? -8.187 6.650 9.392 1.00 92.62 221 ALA A C 1
ATOM 1773 O O . ALA A 1 221 ? -9.234 6.472 10.016 1.00 92.62 221 ALA A O 1
ATOM 1774 N N . ARG A 1 222 ? -7.1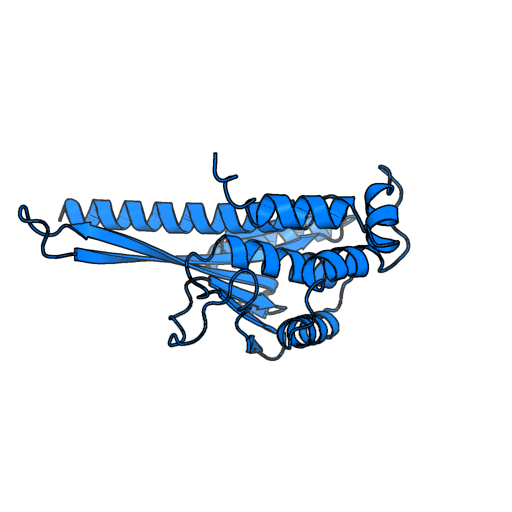78 7.376 9.892 1.00 92.50 222 ARG A N 1
ATOM 1775 C CA . ARG A 1 222 ? -7.264 8.084 11.174 1.00 92.50 222 ARG A CA 1
ATOM 1776 C C . ARG A 1 222 ? -8.337 9.169 11.139 1.00 92.50 222 ARG A C 1
ATOM 1778 O O . ARG A 1 222 ? -9.170 9.194 12.036 1.00 92.50 222 ARG A O 1
ATOM 1785 N N . PHE A 1 223 ? -8.353 10.024 10.115 1.00 94.69 223 PHE A N 1
ATOM 1786 C CA . PHE A 1 223 ? -9.353 11.090 9.994 1.00 94.69 223 PHE A CA 1
ATOM 1787 C C . PHE A 1 223 ? -10.782 10.541 9.949 1.00 94.69 223 PHE A C 1
ATOM 1789 O O . PHE A 1 223 ? -11.664 11.085 10.609 1.00 94.69 223 PHE A O 1
ATOM 1796 N N . ASP A 1 224 ? -11.018 9.439 9.235 1.00 94.12 224 ASP A N 1
ATOM 1797 C CA . ASP A 1 224 ? -12.334 8.790 9.229 1.00 94.12 224 ASP A CA 1
ATOM 1798 C C . ASP A 1 224 ? -12.714 8.225 10.596 1.00 94.12 224 ASP A C 1
ATOM 1800 O O . ASP A 1 224 ? -13.876 8.287 10.996 1.00 94.12 224 ASP A O 1
ATOM 1804 N N . CYS A 1 225 ? -11.741 7.669 11.318 1.00 91.50 225 CYS A N 1
ATOM 1805 C CA . CYS A 1 225 ? -11.962 7.174 12.667 1.00 91.50 225 CYS A CA 1
ATOM 1806 C C . CYS A 1 225 ? -12.318 8.314 13.622 1.00 91.50 225 CYS A C 1
ATOM 1808 O O . CYS A 1 225 ? -13.300 8.206 14.349 1.00 91.50 225 CYS A O 1
ATOM 1810 N N . GLU A 1 226 ? -11.569 9.417 13.589 1.00 91.62 226 GLU A N 1
ATOM 1811 C CA . GLU A 1 226 ? -11.828 10.614 14.397 1.00 91.62 226 GLU A CA 1
ATOM 1812 C C . GLU A 1 226 ? -13.202 11.221 14.077 1.00 91.62 226 GLU A C 1
ATOM 1814 O O . GLU A 1 226 ? -13.938 11.603 14.987 1.00 91.62 226 GLU A O 1
ATOM 1819 N N . ALA A 1 227 ? -13.594 11.253 12.799 1.00 92.69 227 ALA A N 1
ATOM 1820 C CA . ALA A 1 227 ? -14.918 11.709 12.387 1.00 92.69 227 ALA A CA 1
ATOM 1821 C C . ALA A 1 227 ? -16.035 10.815 12.952 1.00 92.6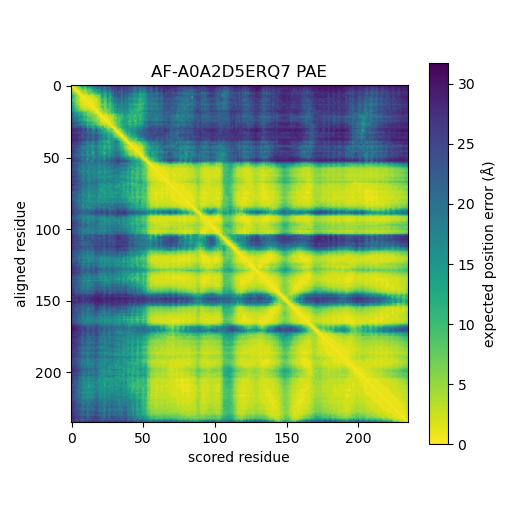9 227 ALA A C 1
ATOM 1823 O O . ALA A 1 227 ? -16.985 11.327 13.541 1.00 92.69 227 ALA A O 1
ATOM 1824 N N . ARG A 1 228 ? -15.892 9.486 12.843 1.00 92.62 228 ARG A N 1
ATOM 1825 C CA . ARG A 1 228 ? -16.841 8.518 13.425 1.00 92.62 228 ARG A CA 1
ATOM 1826 C C . ARG A 1 228 ? -16.912 8.632 14.943 1.00 92.62 228 ARG A C 1
ATOM 1828 O O . ARG A 1 228 ? -17.997 8.585 15.509 1.00 92.62 228 ARG A O 1
ATOM 1835 N N . MET A 1 229 ? -15.772 8.805 15.607 1.00 86.31 229 MET A N 1
ATOM 1836 C CA . MET A 1 229 ? -15.717 9.019 17.052 1.00 86.31 229 MET A CA 1
ATOM 1837 C C . MET A 1 229 ? -16.502 10.274 17.451 1.00 86.31 229 MET A C 1
ATOM 1839 O O . MET A 1 229 ? -17.347 10.205 18.337 1.00 86.31 229 MET A O 1
ATOM 1843 N N . ALA A 1 230 ? -16.307 11.389 16.742 1.00 88.50 230 ALA A N 1
ATOM 1844 C CA . ALA A 1 230 ? -17.035 12.630 17.001 1.00 88.50 230 ALA A CA 1
ATOM 1845 C C . ALA A 1 230 ? -18.548 12.522 16.729 1.00 88.50 230 ALA A C 1
ATOM 1847 O O . ALA A 1 230 ? -19.332 13.251 17.334 1.00 88.50 230 ALA A O 1
ATOM 1848 N N . GLU A 1 231 ? -18.981 11.655 15.810 1.00 88.88 231 GLU A N 1
ATOM 1849 C CA . GLU A 1 231 ? -20.403 11.350 15.604 1.00 88.88 231 GLU A CA 1
ATOM 1850 C C . GLU A 1 231 ? -20.987 10.571 16.783 1.00 88.88 231 GLU A C 1
ATOM 1852 O O . GLU A 1 231 ? -22.075 10.907 17.247 1.00 88.88 231 GLU A O 1
ATOM 1857 N N . VAL A 1 232 ? -20.247 9.587 17.299 1.00 84.62 232 VAL A N 1
ATOM 1858 C CA . VAL A 1 232 ? -20.653 8.793 18.467 1.00 84.62 232 VAL A CA 1
ATOM 1859 C C . VAL A 1 232 ? -20.718 9.649 19.733 1.00 84.62 232 VAL A C 1
ATOM 1861 O O . VAL A 1 232 ? -21.668 9.518 20.488 1.00 84.62 232 VAL A O 1
ATOM 1864 N N . GLU A 1 233 ? -19.775 10.568 19.952 1.00 80.69 233 GLU A N 1
ATOM 1865 C CA . GLU A 1 233 ? -19.802 11.479 21.111 1.00 80.69 233 GLU A CA 1
ATOM 1866 C C . GLU A 1 233 ? -20.979 12.475 21.090 1.00 80.69 233 GLU A C 1
ATOM 1868 O O . GLU A 1 233 ? -21.323 13.052 22.122 1.00 80.69 233 GLU A O 1
ATOM 1873 N N . ARG A 1 234 ? -21.577 12.728 19.917 1.00 81.75 234 ARG A N 1
ATOM 1874 C CA . ARG A 1 234 ? -22.710 13.658 19.751 1.00 81.75 234 ARG A CA 1
ATOM 1875 C C . ARG A 1 234 ? -24.080 12.984 19.823 1.00 81.75 234 ARG A C 1
ATOM 1877 O O . ARG A 1 234 ? -25.067 13.710 19.959 1.00 81.75 234 ARG A O 1
ATOM 1884 N N . GLY A 1 235 ? -24.141 11.668 19.621 1.00 71.38 235 GLY A N 1
ATOM 1885 C CA . GLY A 1 235 ? -25.373 10.871 19.585 1.00 71.38 235 GLY A CA 1
ATOM 1886 C C . GLY A 1 235 ? -25.750 10.337 20.953 1.00 71.38 235 GLY A C 1
ATOM 1887 O O . GLY A 1 235 ? -26.958 10.400 21.272 1.00 71.38 235 GLY A O 1
#

Solvent-accessible surface area (backbone atoms only — not comparable to full-atom values): 13452 Å² total; per-residue (Å²): 132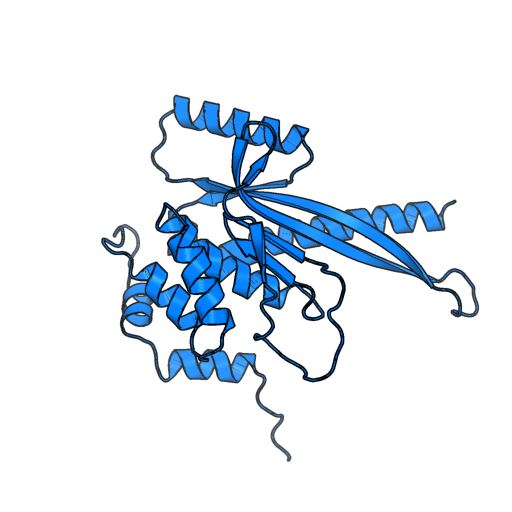,84,77,76,79,75,50,69,67,62,50,49,54,50,46,56,69,73,60,59,48,73,43,42,50,54,57,75,64,63,52,95,91,58,79,77,92,58,75,43,61,35,51,25,45,41,54,74,68,44,83,59,95,46,79,58,46,57,50,53,50,55,42,40,70,72,41,89,46,72,65,53,39,31,41,50,54,19,38,52,56,36,45,58,71,69,36,93,69,68,13,30,35,38,24,31,70,87,64,56,72,47,60,70,50,81,91,74,72,73,90,92,68,79,86,56,77,67,40,30,40,40,34,33,61,41,78,55,97,91,44,80,27,54,31,40,36,39,36,50,33,79,45,74,45,72,75,44,98,84,66,80,44,73,48,80,40,72,21,73,38,41,34,37,35,38,77,37,86,70,89,66,53,77,66,47,57,51,52,51,51,50,52,49,50,51,44,43,74,75,63,29,46,76,44,74,46,48,50,70,54,42,74,74,35,28,49,57,53,31,39,50,54,50,46,54,52,50,53,51,16,43,52,53,22,54,52,54,49,57,51,60,77,72,107

Radius of gyration: 19.93 Å; Cα contacts (8 Å, |Δi|>4): 320; chains: 1; bounding box: 56×31×61 Å

Sequence (235 aa):
MKRRPQSWIDRFLASLEAHPTPALEEWRWARRGEDPVDPRAVEAAWDLATLHASAEANKLHHAMLQMETPEQKTLLPALVIAGARQSEVGAFRVFDVEGKGWFPRDMAFVPGREHLEPDLELRCLVEVGRTEVDFLVWRRHRGFLTADEEGKEHLEVTAERTMAILLDEGGGGPTQQREDRYRDIELQQEGHLVVRVDRSDLWQDPIGAAAEALRTLTESARFDCEARMAEVERG

pLDDT: mean 73.08, std 20.63, range [35.94, 98.12]

Nearest PDB structures (foldseek):
  6yfo-assembly1_AA  TM=3.793E-01  e=1.141E+00  Leviviridae sp.
  3l50-assembly2_B  TM=3.762E-01  e=1.286E+00  Homo sapiens
  2mp4-assembly1_A  TM=2.721E-01  e=6.646E-01  Caenorhabditis elegans
  2y9j-assembly1_Y  TM=1.746E-01  e=1.396E-01  Salmonella enterica subsp. enterica serovar Typhimurium
  5ig5-assembly1_E  TM=1.933E-01  e=2.125E-01  Nematostella vectensis

Foldseek 3Di:
DPPDPQDPVNVLVVVCVVDPDPLNVVLVPDDPPDDPPDLSLLVNLLCSQPVDDDVVSVVLVVLLVPDDDSLLSLLSSLLLVLVVVVFPAQLEWEAGPVRDIDTPCPVDHDPDDDRDHHQKYWYAFDDDPNDTFRIKMKGKDWDWDQPDPVRPDIDIFIFMAMAGEAEDPDDDDPVVVVVVVVNCVVCVVVVHHYHYDYPVNCSNCSNVSSNVRVVVRHVVRVVVRVVVVVVVVVD

Mean predicted aligned error: 11.88 Å